Protein AF-A0A8B9PE58-F1 (afdb_monomer_lite)

InterPro domains:
  IPR000195 Rab-GAP-TBC domain [PF00566] (106-181)
  IPR000195 Rab-GAP-TBC domain [PS50086] (1-167)
  IPR000195 Rab-GAP-TBC domain [SM00164] (42-193)
  IPR035969 Rab-GAP-TBC domain superfamily [SSF47923] (19-105)
  IPR035969 Rab-GAP-TBC domain superfamily [SSF47923] (106-181)
  IPR050302 Rab GTPase-activating TBC domain-containing protein [PTHR47219] (106-201)

Secondary structure (DSSP, 8-state):
-----PPPHHHHHHHHHHHHHHHHTHHHHHHHHHHHHIIIIITT---GGGHHHHHHHHTTHHHHHHHSTTHHHHHHTSPPPHHHHHHHHHHTT---TT-HHHHHHHHHHHHHHHHHHHHH-HHHHHHHHHTT--HHHHHHHHHHTTTTTTS-HHHHHHHHHHHHHH-THHHHHHHHHHHHHHHSSHHHHHT--SHHHHHTT-

Sequence (202 aa):
MEAGSSVPVDVARQRELKWLEMFAHWDKWLSRRYQKVRGLRCRKGIPSSLRAKAWQLLSNSKELLERNPGRFEELERQPGDPKWLDVIEKDLHRQFPFHEMFAAPVQLDGEVFGALLRRAAPAAHRHLRRFRVDPVLYLTEWFMCIFARSLPWAAVLRVWDMFFCEGVKIMFRVGLVLLRRALGSPEKLRSCQGLYETLERL

pLDDT: mean 89.65, std 11.71, range [31.66, 98.06]

Radius of gyration: 20.37 Å; chains: 1; bounding box: 53×39×53 Å

Foldseek 3Di:
DDPDPPDPPVNLVVLVVVVVVCVVVVVCCVPPPLVCCQPVRLLVDDRPVCLVVLLCSLLVVVVVCVVQPCVVVVVVPDDDDPVVVVVVVVCVPDNDLPPPVQVPVQLVVQVVLLVVCCVLAVQLSVLCVVQVPGSSLQSSCCQVVVCCPVDDPVVSNSLSSNCSSPNPVSSSVVVSVQSCVQGVDPVNSVQQPHNVSSSVSD

Structure (mmCIF, N/CA/C/O backbone):
data_AF-A0A8B9PE58-F1
#
_entry.id   AF-A0A8B9PE58-F1
#
loop_
_atom_site.group_PDB
_atom_site.id
_atom_site.type_symbol
_atom_site.label_atom_id
_atom_site.label_alt_id
_atom_site.label_comp_id
_atom_site.label_asym_id
_atom_site.label_entity_id
_atom_site.label_seq_id
_atom_site.pdbx_PDB_ins_code
_atom_site.Cartn_x
_atom_site.Cartn_y
_atom_site.Cartn_z
_atom_site.occupancy
_atom_site.B_iso_or_equiv
_atom_site.auth_seq_id
_atom_site.auth_comp_id
_atom_site.auth_asym_id
_atom_site.auth_atom_id
_atom_site.pdbx_PDB_model_num
ATOM 1 N N . MET A 1 1 ? -11.007 -24.677 6.461 1.00 31.66 1 MET A N 1
ATOM 2 C CA . MET A 1 1 ? -10.877 -25.047 5.037 1.00 31.66 1 MET A CA 1
ATOM 3 C C . MET A 1 1 ? -11.877 -24.197 4.258 1.00 31.66 1 MET A C 1
ATOM 5 O O . MET A 1 1 ? -12.993 -24.631 4.024 1.00 31.66 1 MET A O 1
ATOM 9 N N . GLU A 1 2 ? -11.546 -22.930 3.986 1.00 34.59 2 GLU A N 1
ATOM 10 C CA . GLU A 1 2 ? -12.431 -22.034 3.226 1.00 34.59 2 GLU A CA 1
ATOM 11 C C . GLU A 1 2 ? -12.136 -22.200 1.736 1.00 34.59 2 GLU A C 1
ATOM 13 O O . GLU A 1 2 ? -11.042 -21.882 1.267 1.00 34.59 2 GLU A O 1
ATOM 18 N N . ALA A 1 3 ? -13.111 -22.723 0.995 1.00 38.28 3 ALA A N 1
ATOM 19 C CA . ALA A 1 3 ? -13.097 -22.754 -0.457 1.00 38.28 3 ALA A CA 1
ATOM 20 C C . ALA A 1 3 ? -13.220 -21.317 -0.992 1.00 38.28 3 ALA A C 1
ATOM 22 O O . ALA A 1 3 ? -14.307 -20.832 -1.299 1.00 38.28 3 ALA A O 1
ATOM 23 N N . GLY A 1 4 ? -12.096 -20.604 -1.070 1.00 45.06 4 GLY A N 1
ATOM 24 C CA . GLY A 1 4 ? -12.016 -19.372 -1.841 1.00 45.06 4 GLY A CA 1
ATOM 25 C C . GLY A 1 4 ? -12.312 -19.708 -3.297 1.00 45.06 4 GLY A C 1
ATOM 26 O O . GLY A 1 4 ? -11.600 -20.520 -3.883 1.00 45.06 4 GLY A O 1
ATOM 27 N N . SER A 1 5 ? -13.367 -19.123 -3.870 1.00 51.22 5 SER A N 1
ATOM 28 C CA . SER A 1 5 ? -13.727 -19.318 -5.276 1.00 51.22 5 SER A CA 1
ATOM 29 C C . SER A 1 5 ? -12.510 -19.008 -6.153 1.00 51.22 5 SER A C 1
ATOM 31 O O . SER A 1 5 ? -12.140 -17.839 -6.328 1.00 51.22 5 SER A O 1
ATOM 33 N N . SER A 1 6 ? -11.842 -20.045 -6.654 1.00 72.38 6 SER A N 1
ATOM 34 C CA . SER A 1 6 ? -10.693 -19.880 -7.529 1.00 72.38 6 SER A CA 1
ATOM 35 C C . SER A 1 6 ? -11.181 -19.242 -8.826 1.00 72.38 6 SER A C 1
ATOM 37 O O . SER A 1 6 ? -12.223 -19.601 -9.376 1.00 72.38 6 SER A O 1
ATOM 39 N N . VAL A 1 7 ? -10.474 -18.207 -9.286 1.00 80.62 7 VAL A N 1
ATOM 40 C CA . VAL A 1 7 ? -10.793 -17.570 -10.568 1.00 80.62 7 VAL A CA 1
ATOM 41 C C . VAL A 1 7 ? -10.705 -18.653 -11.649 1.00 80.62 7 VAL A C 1
ATOM 43 O O . VAL A 1 7 ? -9.676 -19.331 -11.693 1.00 80.62 7 VAL A O 1
ATOM 46 N N . PRO A 1 8 ? -11.722 -18.816 -12.520 1.00 92.62 8 PRO A N 1
ATOM 47 C CA . PRO A 1 8 ? -11.665 -19.807 -13.586 1.00 92.62 8 PRO A CA 1
ATOM 48 C C . PRO A 1 8 ? -10.385 -19.655 -14.407 1.00 92.62 8 PRO A C 1
ATOM 50 O O . PRO A 1 8 ? -9.980 -18.530 -14.719 1.00 92.62 8 PRO A O 1
ATOM 53 N N . VAL A 1 9 ? -9.756 -20.777 -14.756 1.00 90.88 9 VAL A N 1
ATOM 54 C CA . VAL A 1 9 ? -8.440 -20.802 -15.415 1.00 90.88 9 VAL A CA 1
ATOM 55 C C . VAL A 1 9 ? -8.437 -19.956 -16.690 1.00 90.88 9 VAL A C 1
ATOM 57 O O . VAL A 1 9 ? -7.524 -19.157 -16.890 1.00 90.88 9 VAL A O 1
ATOM 60 N N . ASP A 1 10 ? -9.499 -20.026 -17.494 1.00 92.81 10 ASP A N 1
ATOM 61 C CA . ASP A 1 10 ? -9.624 -19.227 -18.718 1.00 92.81 10 ASP A CA 1
ATOM 62 C C . ASP A 1 10 ? -9.655 -17.724 -18.438 1.00 92.81 10 ASP A C 1
ATOM 64 O O . ASP A 1 10 ? -9.012 -16.935 -19.131 1.00 92.81 10 ASP A O 1
ATOM 68 N N . VAL A 1 11 ? -10.342 -17.309 -17.371 1.00 91.50 11 VAL A N 1
ATOM 69 C CA . VAL A 1 11 ? -10.394 -15.904 -16.949 1.00 91.50 11 VAL A CA 1
ATOM 70 C C . VAL A 1 11 ? -9.024 -15.449 -16.448 1.00 91.50 11 VAL A C 1
ATOM 72 O O . VAL A 1 11 ? -8.605 -14.326 -16.742 1.00 91.50 11 VAL A O 1
ATOM 75 N N . ALA A 1 12 ? -8.309 -16.295 -15.703 1.00 90.19 12 ALA A N 1
ATOM 76 C CA . ALA A 1 12 ? -6.949 -16.002 -15.258 1.00 90.19 12 ALA A CA 1
ATOM 77 C C . ALA A 1 12 ? -6.002 -15.834 -16.459 1.00 90.19 12 ALA A C 1
ATOM 79 O O . ALA A 1 12 ? -5.324 -14.809 -16.564 1.00 90.19 12 ALA A O 1
ATOM 80 N N . ARG A 1 13 ? -6.057 -16.759 -17.423 1.00 94.25 13 ARG A N 1
ATOM 81 C CA . ARG A 1 13 ? -5.272 -16.712 -18.663 1.00 94.25 13 ARG A CA 1
ATOM 82 C C . ARG A 1 13 ? -5.579 -15.471 -19.499 1.00 94.25 13 ARG A C 1
ATOM 84 O O . ARG A 1 13 ? -4.666 -14.790 -19.957 1.00 94.25 13 ARG A O 1
ATOM 91 N N . GLN A 1 14 ? -6.852 -15.116 -19.666 1.00 95.25 14 GLN A N 1
ATOM 92 C CA . GLN A 1 14 ? -7.247 -13.896 -20.380 1.00 95.25 14 GLN A CA 1
ATOM 93 C C . GLN A 1 14 ? -6.704 -12.630 -19.706 1.00 95.25 14 GLN A C 1
ATOM 95 O O . GLN A 1 14 ? -6.283 -11.692 -20.388 1.00 95.25 14 GLN A O 1
ATOM 100 N N . ARG A 1 15 ? -6.688 -12.585 -18.366 1.00 94.69 15 ARG A N 1
ATOM 101 C CA . ARG A 1 15 ? -6.088 -11.467 -17.620 1.00 94.69 15 ARG A CA 1
ATOM 102 C C . ARG A 1 15 ? -4.587 -11.380 -17.869 1.00 94.69 15 ARG A C 1
ATOM 104 O O . ARG A 1 15 ? -4.100 -10.276 -18.097 1.00 94.69 15 ARG A O 1
ATOM 111 N N . GLU A 1 16 ? -3.877 -12.504 -17.851 1.00 96.50 16 GLU A N 1
ATOM 112 C CA . GLU A 1 16 ? -2.441 -12.552 -18.148 1.00 96.50 16 GLU A CA 1
ATOM 113 C C . GLU A 1 16 ? -2.132 -12.084 -19.570 1.00 96.50 16 GLU A C 1
ATOM 115 O O . GLU A 1 16 ? -1.339 -11.161 -19.748 1.00 96.50 16 GLU A O 1
ATOM 120 N N . LEU A 1 17 ? -2.825 -12.627 -20.575 1.00 97.12 17 LEU A N 1
ATOM 121 C CA . LEU A 1 17 ? -2.673 -12.212 -21.974 1.00 97.12 17 LEU A CA 1
ATOM 122 C C . LEU A 1 17 ? -2.926 -10.713 -22.150 1.00 97.12 17 LEU A C 1
ATOM 124 O O . LEU A 1 17 ? -2.201 -10.034 -22.879 1.00 97.12 17 LEU A O 1
ATOM 128 N N . LYS A 1 18 ? -3.918 -10.164 -21.438 1.00 96.88 18 LYS A N 1
ATOM 129 C CA . LYS A 1 18 ? -4.183 -8.727 -21.482 1.00 96.88 18 LYS A CA 1
ATOM 130 C C . LYS A 1 18 ? -3.038 -7.903 -20.893 1.00 96.88 18 LYS A C 1
ATOM 132 O O . LYS A 1 18 ? -2.731 -6.843 -21.427 1.00 96.88 18 LYS A O 1
ATOM 137 N N . TRP A 1 19 ? -2.419 -8.359 -19.810 1.00 97.19 19 TRP A N 1
ATOM 138 C CA . TRP A 1 19 ? -1.245 -7.697 -19.239 1.00 97.19 19 TRP A CA 1
ATOM 139 C C . TRP A 1 19 ? -0.031 -7.773 -20.167 1.00 97.19 19 TRP A C 1
ATOM 141 O O . TRP A 1 19 ? 0.656 -6.769 -20.334 1.00 97.19 19 TRP A O 1
ATOM 151 N N . LEU A 1 20 ? 0.194 -8.913 -20.822 1.00 97.44 20 LEU A N 1
ATOM 152 C CA . LEU A 1 20 ? 1.266 -9.062 -21.809 1.00 97.44 20 LEU A CA 1
ATOM 153 C C . LEU A 1 20 ? 1.090 -8.097 -22.993 1.00 97.44 20 LEU A C 1
ATOM 155 O O . LEU A 1 20 ? 2.042 -7.411 -23.360 1.00 97.44 20 LEU A O 1
ATOM 159 N N . GLU A 1 21 ? -0.130 -7.959 -23.526 1.00 97.00 21 GLU A N 1
ATOM 160 C CA . GLU A 1 21 ? -0.432 -6.954 -24.561 1.00 97.00 21 GLU A CA 1
ATOM 161 C C . GLU A 1 21 ? -0.174 -5.528 -24.068 1.00 97.00 21 GLU A C 1
ATOM 163 O O . GLU A 1 21 ? 0.389 -4.708 -24.796 1.00 97.00 21 GLU A O 1
ATOM 168 N N . MET A 1 22 ? -0.561 -5.229 -22.825 1.00 97.00 22 MET A N 1
ATOM 169 C CA . MET A 1 22 ? -0.315 -3.920 -22.227 1.00 97.00 22 MET A CA 1
ATOM 170 C C . MET A 1 22 ? 1.178 -3.616 -22.103 1.00 97.00 22 MET A C 1
ATOM 172 O O . MET A 1 22 ? 1.580 -2.490 -22.389 1.00 97.00 22 MET A O 1
ATOM 176 N N . PHE A 1 23 ? 1.997 -4.594 -21.709 1.00 96.38 23 PHE A N 1
ATOM 177 C CA . PHE A 1 23 ? 3.446 -4.419 -21.595 1.00 96.38 23 PHE A CA 1
ATOM 178 C C . PHE A 1 23 ? 4.110 -4.096 -22.931 1.00 96.38 23 PHE A C 1
ATOM 180 O O . PHE A 1 23 ? 5.049 -3.308 -22.945 1.00 96.38 23 PHE A O 1
ATOM 187 N N . ALA A 1 24 ? 3.618 -4.651 -24.042 1.00 96.19 24 ALA A N 1
ATOM 188 C CA . ALA A 1 24 ? 4.140 -4.344 -25.375 1.00 96.19 24 ALA A CA 1
ATOM 189 C C . ALA A 1 24 ? 3.918 -2.875 -25.789 1.00 96.19 24 ALA A C 1
ATOM 191 O O . ALA A 1 24 ? 4.609 -2.373 -26.667 1.00 96.19 24 ALA A O 1
ATOM 192 N N . HIS A 1 25 ? 2.977 -2.172 -25.150 1.00 95.50 25 HIS A N 1
ATOM 193 C CA . HIS A 1 25 ? 2.622 -0.785 -25.467 1.00 95.50 25 HIS A CA 1
ATOM 194 C C . HIS A 1 25 ? 2.520 0.079 -24.202 1.00 95.50 25 HIS A C 1
ATOM 196 O O . HIS A 1 25 ? 1.599 0.899 -24.073 1.00 95.50 25 HIS A O 1
ATOM 202 N N . TRP A 1 26 ? 3.423 -0.142 -23.242 1.00 94.75 26 TRP A N 1
ATOM 203 C CA . TRP A 1 26 ? 3.288 0.378 -21.881 1.00 94.75 26 TRP A CA 1
ATOM 204 C C . TRP A 1 26 ? 3.141 1.903 -21.824 1.00 94.75 26 TRP A C 1
ATOM 206 O O . TRP A 1 26 ? 2.191 2.396 -21.211 1.00 94.75 26 TRP A O 1
ATOM 216 N N . ASP A 1 27 ? 3.974 2.649 -22.550 1.00 93.12 27 ASP A N 1
ATOM 217 C CA . ASP A 1 27 ? 3.968 4.120 -22.526 1.00 93.12 27 ASP A CA 1
ATOM 218 C C . ASP A 1 27 ? 2.630 4.705 -22.986 1.00 93.12 27 ASP A C 1
ATOM 220 O O . ASP A 1 27 ? 2.092 5.650 -22.400 1.00 93.12 27 ASP A O 1
ATOM 224 N N . LYS A 1 28 ? 2.014 4.093 -24.005 1.00 94.75 28 LYS A N 1
ATOM 225 C CA . LYS A 1 28 ? 0.679 4.469 -24.494 1.00 94.75 28 LYS A CA 1
ATOM 226 C C . LYS A 1 28 ? -0.399 4.171 -23.454 1.00 94.75 28 LYS A C 1
ATOM 228 O O . LYS A 1 28 ? -1.354 4.942 -23.314 1.00 94.75 28 LYS A O 1
ATOM 233 N N . TRP A 1 29 ? -0.282 3.051 -22.742 1.00 94.69 29 TRP A N 1
ATOM 234 C CA . TRP A 1 29 ? -1.222 2.683 -21.685 1.00 94.69 29 TRP A CA 1
ATOM 235 C C . TRP A 1 29 ? -1.122 3.617 -20.482 1.00 94.69 29 TRP A C 1
ATOM 237 O O . TRP A 1 29 ? -2.163 4.034 -19.968 1.00 94.69 29 TRP A O 1
ATOM 247 N N . LEU A 1 30 ? 0.089 3.990 -20.074 1.00 91.50 30 LEU A N 1
ATOM 248 C CA . LEU A 1 30 ? 0.301 4.875 -18.936 1.00 91.50 30 LEU A CA 1
ATOM 249 C C . LEU A 1 30 ? -0.099 6.321 -19.258 1.00 91.50 30 LEU A C 1
ATOM 251 O O . LEU A 1 30 ? -0.824 6.930 -18.481 1.00 91.50 30 LEU A O 1
ATOM 255 N N . SER A 1 31 ? 0.251 6.840 -20.437 1.00 92.69 31 SER A N 1
ATOM 256 C CA . SER A 1 31 ? -0.087 8.219 -20.829 1.00 92.69 31 SER A CA 1
ATOM 257 C C . SER A 1 31 ? -1.571 8.418 -21.163 1.00 92.69 31 SER A C 1
ATOM 259 O O . SER A 1 31 ? -2.179 9.396 -20.736 1.00 92.69 31 SER A O 1
ATOM 261 N N . ARG A 1 32 ? -2.192 7.495 -21.914 1.00 94.50 32 ARG A N 1
ATOM 262 C CA . ARG A 1 32 ? -3.553 7.694 -22.464 1.00 94.50 32 ARG A CA 1
ATOM 263 C C . ARG A 1 32 ? -4.636 6.865 -21.785 1.00 94.50 32 ARG A C 1
ATOM 265 O O . ARG A 1 32 ? -5.823 7.099 -22.005 1.00 94.50 32 ARG A O 1
ATOM 272 N N . ARG A 1 33 ? -4.268 5.835 -21.020 1.00 94.25 33 ARG A N 1
ATOM 273 C CA . ARG A 1 33 ? -5.215 4.861 -20.445 1.00 94.25 33 ARG A CA 1
ATOM 274 C C . ARG A 1 33 ? -4.963 4.589 -18.961 1.00 94.25 33 ARG A C 1
ATOM 276 O O . ARG A 1 33 ? -5.459 3.581 -18.452 1.00 94.25 33 ARG A O 1
ATOM 283 N N . TYR A 1 34 ? -4.295 5.503 -18.250 1.00 93.56 34 TYR A N 1
ATOM 284 C CA . TYR A 1 34 ? -3.976 5.360 -16.825 1.00 93.56 34 TYR A CA 1
ATOM 285 C C . TYR A 1 34 ? -5.187 4.961 -15.973 1.00 93.56 34 TYR A C 1
ATOM 287 O O . TYR A 1 34 ? -5.106 4.022 -15.188 1.00 93.56 34 TYR A O 1
ATOM 295 N N . GLN A 1 35 ? -6.354 5.587 -16.174 1.00 95.25 35 GLN A N 1
ATOM 296 C CA . GLN A 1 35 ? -7.557 5.243 -15.400 1.00 95.25 35 GLN A CA 1
ATOM 297 C C . GLN A 1 35 ? -8.000 3.783 -15.599 1.00 95.25 35 GLN A C 1
ATOM 299 O O . GLN A 1 35 ? -8.500 3.162 -14.661 1.00 95.25 35 GLN A O 1
ATOM 304 N N . LYS A 1 36 ? -7.770 3.198 -16.784 1.00 94.75 36 LYS A N 1
ATOM 305 C CA . LYS A 1 36 ? -8.031 1.773 -17.044 1.00 94.75 36 LYS A CA 1
ATOM 306 C C . LYS A 1 36 ? -6.976 0.887 -16.383 1.00 94.75 36 LYS A C 1
ATOM 308 O O . LYS A 1 36 ? -7.352 -0.115 -15.781 1.00 94.75 36 LYS A O 1
ATOM 313 N N . VAL A 1 37 ? -5.694 1.257 -16.444 1.00 95.25 37 VAL A N 1
ATOM 314 C CA . VAL A 1 37 ? -4.604 0.542 -15.745 1.00 95.25 37 VAL A CA 1
ATOM 315 C C . VAL A 1 37 ? -4.873 0.512 -14.238 1.00 95.25 37 VAL A C 1
ATOM 317 O O . VAL A 1 37 ? -4.899 -0.548 -13.615 1.00 95.25 37 VAL A O 1
ATOM 320 N N . ARG A 1 38 ? -5.192 1.668 -13.665 1.00 95.19 38 ARG A N 1
ATOM 321 C CA . ARG A 1 38 ? -5.545 1.834 -12.259 1.00 95.19 38 ARG A CA 1
ATOM 322 C C . ARG A 1 38 ? -6.802 1.051 -11.879 1.00 95.19 38 ARG A C 1
ATOM 324 O O . ARG A 1 38 ? -6.762 0.190 -11.002 1.00 95.19 38 ARG A O 1
ATOM 331 N N . GLY A 1 39 ? -7.929 1.343 -12.528 1.00 92.56 39 GLY A N 1
ATOM 332 C CA . GLY A 1 39 ? -9.249 0.855 -12.123 1.00 92.56 39 GLY A CA 1
ATOM 333 C C . GLY A 1 39 ? -9.549 -0.591 -12.517 1.00 92.56 39 GLY A C 1
ATOM 334 O O . GLY A 1 39 ? -10.121 -1.340 -11.728 1.00 92.56 39 GLY A O 1
ATOM 335 N N . LEU A 1 40 ? -9.165 -0.993 -13.730 1.00 93.00 40 LEU A N 1
ATOM 336 C CA . LEU A 1 40 ? -9.549 -2.284 -14.315 1.00 93.00 40 LEU A CA 1
ATOM 337 C C . LEU A 1 40 ? -8.445 -3.340 -14.240 1.00 93.00 40 LEU A C 1
ATOM 339 O O . LEU A 1 40 ? -8.693 -4.489 -14.618 1.00 93.00 40 LEU A O 1
ATOM 343 N N . ARG A 1 41 ? -7.236 -2.967 -13.802 1.00 94.62 41 ARG A N 1
ATOM 344 C CA . ARG A 1 41 ? -6.087 -3.878 -13.717 1.00 94.62 41 ARG A CA 1
ATOM 345 C C . ARG A 1 41 ? -5.535 -3.926 -12.297 1.00 94.62 41 ARG A C 1
ATOM 347 O O . ARG A 1 41 ? -5.815 -4.887 -11.588 1.00 94.62 41 ARG A O 1
ATOM 354 N N . CYS A 1 42 ? -4.881 -2.868 -11.827 1.00 96.31 42 CYS A N 1
ATOM 355 C CA . CYS A 1 42 ? -4.201 -2.868 -10.524 1.00 96.31 42 CYS A CA 1
ATOM 356 C C . CYS A 1 42 ? -5.179 -3.087 -9.355 1.00 96.31 42 CYS A C 1
ATOM 358 O O . CYS A 1 42 ? -5.006 -3.996 -8.538 1.00 96.31 42 CYS A O 1
ATOM 360 N N . ARG A 1 43 ? -6.306 -2.359 -9.336 1.00 95.25 43 ARG A N 1
ATOM 361 C CA . ARG A 1 43 ? -7.367 -2.572 -8.332 1.00 95.25 43 ARG A CA 1
ATOM 362 C C . ARG A 1 43 ? -8.060 -3.926 -8.423 1.00 95.25 43 ARG A C 1
ATOM 364 O O . ARG A 1 43 ? -8.630 -4.357 -7.427 1.00 95.25 43 ARG A O 1
ATOM 371 N N . LYS A 1 44 ? -8.015 -4.617 -9.567 1.00 93.19 44 LYS A N 1
ATOM 372 C CA . LYS A 1 44 ? -8.625 -5.948 -9.745 1.00 93.19 44 LYS A CA 1
ATOM 373 C C . LYS A 1 44 ? -7.678 -7.108 -9.432 1.00 93.19 44 LYS A C 1
ATOM 375 O O . LYS A 1 44 ? -8.172 -8.182 -9.106 1.00 93.19 44 LYS A O 1
ATOM 380 N N . GLY A 1 45 ? -6.365 -6.901 -9.491 1.00 94.50 45 GLY A N 1
ATOM 381 C CA . GLY A 1 45 ? -5.383 -7.976 -9.337 1.00 94.50 45 GLY A CA 1
ATOM 382 C C . GLY A 1 45 ? -4.387 -7.969 -10.468 1.00 94.50 45 GLY A C 1
ATOM 383 O O . GLY A 1 45 ? -4.785 -8.124 -11.624 1.00 94.50 45 GLY A O 1
ATOM 384 N N . ILE A 1 46 ? -3.105 -7.848 -10.134 1.00 96.81 46 ILE A N 1
ATOM 385 C CA . ILE A 1 46 ? -2.043 -8.236 -11.059 1.00 96.81 46 ILE A CA 1
ATOM 386 C C . ILE A 1 46 ? -1.845 -9.753 -10.911 1.00 96.81 46 ILE A C 1
ATOM 388 O O . ILE A 1 46 ? -1.730 -10.231 -9.777 1.00 96.81 46 ILE A O 1
ATOM 392 N N . PRO A 1 47 ? -1.849 -10.534 -12.008 1.00 96.31 47 PRO A N 1
ATOM 393 C CA . PRO A 1 47 ? -1.501 -11.951 -11.957 1.00 96.31 47 PRO A CA 1
ATOM 394 C C . PRO A 1 47 ? -0.132 -12.168 -11.310 1.00 96.31 47 PRO A C 1
ATOM 396 O O . PRO A 1 47 ? 0.804 -11.413 -11.577 1.00 96.31 47 PRO A O 1
ATOM 399 N N . SER A 1 48 ? -0.006 -13.198 -10.469 1.00 94.19 48 SER A N 1
ATOM 400 C CA . SER A 1 48 ? 1.225 -13.460 -9.709 1.00 94.19 48 SER A CA 1
ATOM 401 C C . SER A 1 48 ? 2.453 -13.612 -10.608 1.00 94.19 48 SER A C 1
ATOM 403 O O . SER A 1 48 ? 3.490 -13.029 -10.312 1.00 94.19 48 SER A O 1
ATOM 405 N N . SER A 1 49 ? 2.293 -14.305 -11.737 1.00 94.94 49 SER A N 1
ATOM 406 C CA . SER A 1 49 ? 3.299 -14.514 -12.787 1.00 94.94 49 SER A CA 1
ATOM 407 C C . SER A 1 49 ? 3.841 -13.216 -13.400 1.00 94.94 49 SER A C 1
ATOM 409 O O . SER A 1 49 ? 4.940 -13.200 -13.945 1.00 94.94 49 SER A O 1
ATOM 411 N N . LEU A 1 50 ? 3.092 -12.112 -13.308 1.00 97.56 50 LEU A N 1
ATOM 412 C CA . LEU A 1 50 ? 3.399 -10.853 -13.990 1.00 97.56 50 LEU A CA 1
ATOM 413 C C . LEU A 1 50 ? 3.774 -9.717 -13.034 1.00 97.56 50 LEU A C 1
ATOM 415 O O . LEU A 1 50 ? 4.150 -8.642 -13.503 1.00 97.56 50 LEU A O 1
ATOM 419 N N . ARG A 1 51 ? 3.695 -9.928 -11.713 1.00 97.56 51 ARG A N 1
ATOM 420 C CA . ARG A 1 51 ? 3.976 -8.885 -10.711 1.00 97.56 51 ARG A CA 1
ATOM 421 C C . ARG A 1 51 ? 5.381 -8.321 -10.814 1.00 97.56 51 ARG A C 1
ATOM 423 O O . ARG A 1 51 ? 5.509 -7.105 -10.806 1.00 97.56 51 ARG A O 1
ATOM 430 N N . ALA A 1 52 ? 6.395 -9.171 -10.977 1.00 96.00 52 ALA A N 1
ATOM 431 C CA . ALA A 1 52 ? 7.786 -8.728 -11.075 1.00 96.00 52 ALA A CA 1
ATOM 432 C C . ALA A 1 52 ? 7.953 -7.642 -12.153 1.00 96.00 52 ALA A C 1
ATOM 434 O O . ALA A 1 52 ? 8.406 -6.537 -11.868 1.00 96.00 52 ALA A O 1
ATOM 435 N N . LYS A 1 53 ? 7.465 -7.914 -13.370 1.00 96.44 53 LYS A N 1
ATOM 436 C CA . LYS A 1 53 ? 7.508 -6.959 -14.483 1.00 96.44 53 LYS A CA 1
ATOM 437 C C . LYS A 1 53 ? 6.548 -5.783 -14.293 1.00 96.44 53 LYS A C 1
ATOM 439 O O . LYS A 1 53 ? 6.910 -4.645 -14.576 1.00 96.44 53 LYS A O 1
ATOM 444 N N . ALA A 1 54 ? 5.326 -6.031 -13.820 1.00 97.44 54 ALA A N 1
ATOM 445 C CA . ALA A 1 54 ? 4.329 -4.978 -13.642 1.00 97.44 54 ALA A CA 1
ATOM 446 C C . ALA A 1 54 ? 4.768 -3.938 -12.607 1.00 97.44 54 ALA A C 1
ATOM 448 O O . ALA A 1 54 ? 4.658 -2.744 -12.865 1.00 97.44 54 ALA A O 1
ATOM 449 N N . TRP A 1 55 ? 5.268 -4.375 -11.451 1.00 97.44 55 TRP A N 1
ATOM 450 C CA . TRP A 1 55 ? 5.736 -3.479 -10.399 1.00 97.44 55 TRP A CA 1
ATOM 451 C C . TRP A 1 55 ? 6.946 -2.674 -10.856 1.00 97.44 55 TRP A C 1
ATOM 453 O O . TRP A 1 55 ? 6.959 -1.471 -10.630 1.00 97.44 55 TRP A O 1
ATOM 463 N N . GLN A 1 56 ? 7.887 -3.292 -11.579 1.00 96.06 56 GLN A N 1
ATOM 464 C CA . GLN A 1 56 ? 9.045 -2.598 -12.149 1.00 96.06 56 GLN A CA 1
ATOM 465 C C . GLN A 1 56 ? 8.641 -1.459 -13.105 1.00 96.06 56 GLN A C 1
ATOM 467 O O . GLN A 1 56 ? 9.238 -0.385 -13.112 1.00 96.06 56 GLN A O 1
ATOM 472 N N . LEU A 1 57 ? 7.601 -1.688 -13.912 1.00 95.31 57 LEU A N 1
ATOM 473 C CA . LEU A 1 57 ? 7.065 -0.696 -14.847 1.00 95.31 57 LEU A CA 1
ATOM 474 C C . LEU A 1 57 ? 6.214 0.381 -14.160 1.00 95.31 57 LEU A C 1
ATOM 476 O O . LEU A 1 57 ? 6.220 1.531 -14.587 1.00 95.31 57 LEU A O 1
ATOM 480 N N . LEU A 1 58 ? 5.465 0.021 -13.115 1.00 96.12 58 LEU A N 1
ATOM 481 C CA . LEU A 1 58 ? 4.628 0.952 -12.352 1.00 96.12 58 LEU A CA 1
ATOM 482 C C . LEU A 1 58 ? 5.459 1.890 -11.466 1.00 96.12 58 LEU A C 1
ATOM 484 O O . LEU A 1 58 ? 5.104 3.056 -11.326 1.00 96.12 58 LEU A O 1
ATOM 488 N N . SER A 1 59 ? 6.562 1.398 -10.896 1.00 95.19 59 SER A N 1
ATOM 489 C CA . SER A 1 59 ? 7.492 2.184 -10.072 1.00 95.19 59 SER A CA 1
ATOM 490 C C . SER A 1 59 ? 8.529 2.959 -10.884 1.00 95.19 59 SER A C 1
ATOM 492 O O . SER A 1 59 ? 9.349 3.668 -10.307 1.00 95.19 59 SER A O 1
ATOM 494 N N . ASN A 1 60 ? 8.512 2.802 -12.210 1.00 92.69 60 ASN A N 1
ATOM 495 C CA . ASN A 1 60 ? 9.513 3.337 -13.125 1.00 92.69 60 ASN A CA 1
ATOM 496 C C . ASN A 1 60 ? 10.946 2.819 -12.892 1.00 92.69 60 ASN A C 1
ATOM 498 O O . ASN A 1 60 ? 11.914 3.378 -13.412 1.00 92.69 60 ASN A O 1
ATOM 502 N N . SER A 1 61 ? 11.117 1.735 -12.129 1.00 93.69 61 SER A N 1
ATOM 503 C CA . SER A 1 61 ? 12.452 1.219 -11.824 1.00 93.69 61 SER A CA 1
ATOM 504 C C . SER A 1 61 ? 13.146 0.606 -13.040 1.00 93.69 61 SER A C 1
ATOM 506 O O . SER A 1 61 ? 14.372 0.587 -13.078 1.00 93.69 61 SER A O 1
ATOM 508 N N . LYS A 1 62 ? 12.399 0.170 -14.065 1.00 92.56 62 LYS A N 1
ATOM 509 C CA . LYS A 1 62 ? 12.986 -0.296 -15.335 1.00 92.56 62 LYS A CA 1
ATOM 510 C C . LYS A 1 62 ? 13.753 0.824 -16.039 1.00 92.56 62 LYS A C 1
ATOM 512 O O . LYS A 1 62 ? 14.885 0.612 -16.451 1.00 92.56 62 LYS A O 1
ATOM 517 N N . GLU A 1 63 ? 13.153 2.009 -16.128 1.00 91.88 63 GLU A N 1
ATOM 518 C CA . GLU A 1 63 ? 13.788 3.173 -16.751 1.00 91.88 63 GLU A CA 1
ATOM 519 C C . GLU A 1 63 ? 15.013 3.626 -15.944 1.00 91.88 63 GLU A C 1
ATOM 521 O O . GLU A 1 63 ? 16.052 3.941 -16.517 1.00 91.88 63 GLU A O 1
ATOM 526 N N . LEU A 1 64 ? 14.928 3.610 -14.608 1.00 94.38 64 LEU A N 1
ATOM 527 C CA . LEU A 1 64 ? 16.073 3.918 -13.745 1.00 94.38 64 LEU A CA 1
ATOM 528 C C . LEU A 1 64 ? 17.221 2.920 -13.923 1.00 94.38 64 LEU A C 1
ATOM 530 O O . LEU A 1 64 ? 18.371 3.346 -13.989 1.00 94.38 64 LEU A O 1
ATOM 534 N N . LEU A 1 65 ? 16.923 1.623 -14.034 1.00 93.69 65 LEU A N 1
ATOM 535 C CA . LEU A 1 65 ? 17.925 0.590 -14.292 1.00 93.69 65 LEU A CA 1
ATOM 536 C C . LEU A 1 65 ? 18.610 0.807 -15.648 1.00 93.69 65 LEU A C 1
ATOM 538 O O . LEU A 1 65 ? 19.833 0.796 -15.728 1.00 93.69 65 LEU A O 1
ATOM 542 N N . GLU A 1 66 ? 17.832 1.061 -16.702 1.00 94.12 66 GLU A N 1
ATOM 543 C CA . GLU A 1 66 ? 18.354 1.299 -18.056 1.00 94.12 66 GLU A CA 1
ATOM 544 C C . GLU A 1 66 ? 19.201 2.576 -18.146 1.00 94.12 66 GLU A C 1
ATOM 546 O O . GLU A 1 66 ? 20.172 2.621 -18.897 1.00 94.12 66 GLU A O 1
ATOM 551 N N . ARG A 1 67 ? 18.872 3.603 -17.355 1.00 96.50 67 ARG A N 1
ATOM 552 C CA . ARG A 1 67 ? 19.645 4.852 -17.271 1.00 96.50 67 ARG A CA 1
ATOM 553 C C . ARG A 1 67 ? 20.934 4.738 -16.459 1.00 96.50 67 ARG A C 1
ATOM 555 O O . ARG A 1 67 ? 21.783 5.613 -16.585 1.00 96.50 67 ARG A O 1
ATOM 562 N N . ASN A 1 68 ? 21.074 3.713 -15.620 1.00 96.56 68 ASN A N 1
ATOM 563 C CA . ASN A 1 68 ? 22.202 3.559 -14.698 1.00 96.56 68 ASN A CA 1
ATOM 564 C C . ASN A 1 68 ? 22.823 2.150 -14.809 1.00 96.56 68 ASN A C 1
ATOM 566 O O . ASN A 1 68 ? 22.853 1.414 -13.817 1.00 96.56 68 ASN A O 1
ATOM 570 N N . PRO A 1 69 ? 23.297 1.737 -16.001 1.00 96.38 69 PRO A N 1
ATOM 571 C CA . PRO A 1 69 ? 23.872 0.409 -16.187 1.00 96.38 69 PRO A CA 1
ATOM 572 C C . PRO A 1 69 ? 25.125 0.234 -15.320 1.00 96.38 69 PRO A C 1
ATOM 574 O O . PRO A 1 69 ? 25.977 1.118 -15.269 1.00 96.38 69 PRO A O 1
ATOM 577 N N . GLY A 1 70 ? 25.244 -0.903 -14.630 1.00 96.00 70 GLY A N 1
ATOM 578 C CA . GLY A 1 70 ? 26.395 -1.203 -13.771 1.00 96.00 70 GLY A CA 1
ATOM 579 C C . GLY A 1 70 ? 26.378 -0.514 -12.400 1.00 96.00 70 GLY A C 1
ATOM 580 O O . GLY A 1 70 ? 27.264 -0.766 -11.585 1.00 96.00 70 GLY A O 1
ATOM 581 N N . ARG A 1 71 ? 25.400 0.365 -12.126 1.00 96.25 71 ARG A N 1
ATOM 582 C CA . ARG A 1 71 ? 25.358 1.162 -10.890 1.00 96.25 71 ARG A CA 1
ATOM 583 C C . ARG A 1 71 ? 25.119 0.311 -9.649 1.00 96.25 71 ARG A C 1
ATOM 585 O O . ARG A 1 71 ? 25.669 0.614 -8.596 1.00 96.25 71 ARG A O 1
ATOM 592 N N . PHE A 1 72 ? 24.293 -0.728 -9.761 1.00 94.81 72 PHE A N 1
ATOM 593 C CA . PHE A 1 72 ? 24.061 -1.654 -8.655 1.00 94.81 72 PHE A CA 1
ATOM 594 C C . PHE A 1 72 ? 25.359 -2.386 -8.298 1.00 94.81 72 PHE A C 1
ATOM 596 O O . PHE A 1 72 ? 25.775 -2.363 -7.147 1.00 94.81 72 PHE A O 1
ATOM 603 N N . GLU A 1 73 ? 26.042 -2.936 -9.299 1.00 96.50 73 GLU A N 1
ATOM 604 C CA . GLU A 1 73 ? 27.294 -3.677 -9.149 1.00 96.50 73 GLU A CA 1
ATOM 605 C C . GLU A 1 73 ? 28.451 -2.775 -8.692 1.00 96.50 73 GLU A C 1
ATOM 607 O O . GLU A 1 73 ? 29.391 -3.231 -8.047 1.00 96.50 73 GLU A O 1
ATOM 612 N N . GLU A 1 74 ? 28.441 -1.493 -9.059 1.00 96.50 74 GLU A N 1
ATOM 613 C CA . GLU A 1 74 ? 29.382 -0.497 -8.540 1.00 96.50 74 GLU A CA 1
ATOM 614 C C . GLU A 1 74 ? 29.170 -0.273 -7.038 1.00 96.50 74 GLU A C 1
ATOM 616 O O . GLU A 1 74 ? 30.133 -0.325 -6.277 1.00 96.50 74 GLU A O 1
ATOM 621 N N . LEU A 1 75 ? 27.923 -0.046 -6.612 1.00 94.62 75 LEU A N 1
ATOM 622 C CA . LEU A 1 75 ? 27.574 0.192 -5.209 1.00 94.62 75 LEU A CA 1
ATOM 623 C C . LEU A 1 75 ? 27.795 -1.054 -4.345 1.00 94.62 75 LEU A C 1
ATOM 625 O O . LEU A 1 75 ? 28.287 -0.937 -3.230 1.00 94.62 75 LEU A O 1
ATOM 629 N N . GLU A 1 76 ? 27.483 -2.239 -4.867 1.00 93.81 76 GLU A N 1
ATOM 630 C CA . GLU A 1 76 ? 27.689 -3.522 -4.186 1.00 93.81 76 GLU A CA 1
ATOM 631 C C . GLU A 1 76 ? 29.171 -3.793 -3.879 1.00 93.81 76 GLU A C 1
ATOM 633 O O . GLU A 1 76 ? 29.493 -4.393 -2.857 1.00 93.81 76 GLU A O 1
ATOM 638 N N . ARG A 1 77 ? 30.091 -3.325 -4.734 1.00 96.12 77 ARG A N 1
ATOM 639 C CA . ARG A 1 77 ? 31.541 -3.472 -4.516 1.00 96.12 77 ARG A CA 1
ATOM 640 C C . ARG A 1 77 ? 32.109 -2.504 -3.480 1.00 96.12 77 ARG A C 1
ATOM 642 O O . ARG A 1 77 ? 33.248 -2.692 -3.052 1.00 96.12 77 ARG A O 1
ATOM 649 N N . GLN A 1 78 ? 31.381 -1.450 -3.119 1.00 95.00 78 GLN A N 1
ATOM 650 C CA . GLN A 1 78 ? 31.851 -0.482 -2.132 1.00 95.00 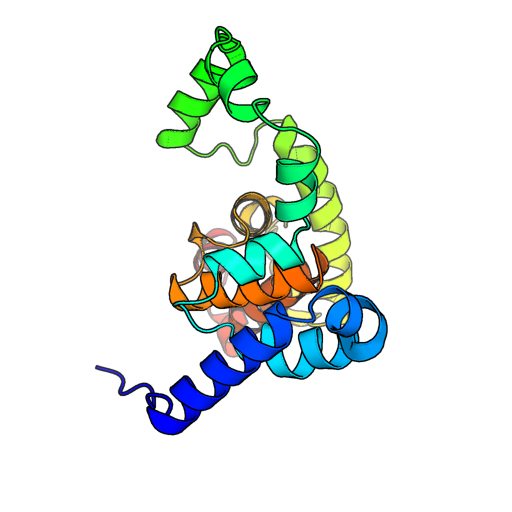78 GLN A CA 1
ATOM 651 C C . GLN A 1 78 ? 31.731 -1.067 -0.719 1.00 95.00 78 GLN A C 1
ATOM 653 O O . GLN A 1 78 ? 30.782 -1.799 -0.433 1.00 95.00 78 GLN A O 1
ATOM 658 N N . PRO A 1 79 ? 32.663 -0.746 0.194 1.00 92.50 79 PRO A N 1
ATOM 659 C CA . PRO A 1 79 ? 32.486 -1.103 1.593 1.00 92.50 79 PRO A CA 1
ATOM 660 C C . PRO A 1 79 ? 31.240 -0.391 2.138 1.00 92.50 79 PRO A C 1
ATOM 662 O O . PRO A 1 79 ? 31.102 0.825 2.001 1.00 92.50 79 PRO A O 1
ATOM 665 N N . GLY A 1 80 ? 30.328 -1.149 2.748 1.00 89.88 80 GLY A N 1
ATOM 666 C CA . GLY A 1 80 ? 29.165 -0.572 3.416 1.00 89.88 80 GLY A CA 1
ATOM 667 C C . GLY A 1 80 ? 29.586 0.280 4.615 1.00 89.88 80 GLY A C 1
ATOM 668 O O . GLY A 1 80 ? 30.545 -0.047 5.313 1.00 89.88 80 GLY A O 1
ATOM 669 N N . ASP A 1 81 ? 28.861 1.369 4.871 1.00 92.25 81 ASP A N 1
ATOM 670 C CA . ASP A 1 81 ? 29.054 2.171 6.081 1.00 92.25 81 ASP A CA 1
ATOM 671 C C . ASP A 1 81 ? 28.772 1.295 7.319 1.00 92.25 81 ASP A C 1
ATOM 673 O O . ASP A 1 81 ? 27.650 0.783 7.446 1.00 92.25 81 ASP A O 1
ATOM 677 N N . PRO A 1 82 ? 29.738 1.128 8.246 1.00 92.44 82 PRO A N 1
ATOM 678 C CA . PRO A 1 82 ? 29.566 0.297 9.435 1.00 92.44 82 PRO A CA 1
ATOM 679 C C . PRO A 1 82 ? 28.321 0.650 10.253 1.00 92.44 82 PRO A C 1
ATOM 681 O O . PRO A 1 82 ? 27.694 -0.240 10.825 1.00 92.44 82 PRO A O 1
ATOM 684 N N . LYS A 1 83 ? 27.921 1.929 10.271 1.00 89.12 83 LYS A N 1
ATOM 685 C CA . LYS A 1 83 ? 26.699 2.378 10.947 1.00 89.12 83 LYS A CA 1
ATOM 686 C C . LYS A 1 83 ? 25.456 1.728 10.344 1.00 89.12 83 LYS A C 1
ATOM 688 O O . LYS A 1 83 ? 24.588 1.276 11.082 1.00 89.12 83 LYS A O 1
ATOM 693 N N . TRP A 1 84 ? 25.343 1.709 9.017 1.00 88.25 84 TRP A N 1
ATOM 694 C CA . TRP A 1 84 ? 24.171 1.142 8.347 1.00 88.25 84 TRP A CA 1
ATOM 695 C C . TRP A 1 84 ? 24.203 -0.381 8.341 1.00 88.25 84 TRP A C 1
ATOM 697 O O . TRP A 1 84 ? 23.147 -0.987 8.478 1.00 88.25 84 TRP A O 1
ATOM 707 N N . LEU A 1 85 ? 25.384 -0.994 8.246 1.00 89.00 85 LEU A N 1
ATOM 708 C CA . LEU A 1 85 ? 25.531 -2.448 8.352 1.00 89.00 85 LEU A CA 1
ATOM 709 C C . LEU A 1 85 ? 25.045 -2.963 9.713 1.00 89.00 85 LEU A C 1
ATOM 711 O O . LEU A 1 85 ? 24.194 -3.846 9.753 1.00 89.00 85 LEU A O 1
ATOM 715 N N . ASP A 1 86 ? 25.486 -2.342 10.810 1.00 86.56 86 ASP A N 1
ATOM 716 C CA . ASP A 1 86 ? 25.033 -2.679 12.167 1.00 86.56 86 ASP A CA 1
ATOM 717 C C . ASP A 1 86 ? 23.514 -2.483 12.336 1.00 86.56 86 ASP A C 1
ATOM 719 O O . ASP A 1 86 ? 22.834 -3.325 12.924 1.00 86.56 86 ASP A O 1
ATOM 723 N N . VAL A 1 87 ? 22.948 -1.407 11.772 1.00 84.31 87 VAL A N 1
ATOM 724 C CA . VAL A 1 87 ? 21.491 -1.191 11.772 1.00 84.31 87 VAL A CA 1
ATOM 725 C C . VAL A 1 87 ? 20.763 -2.280 10.981 1.00 84.31 87 VAL A C 1
ATOM 727 O O . VAL A 1 87 ? 19.786 -2.815 11.492 1.00 84.31 87 VAL A O 1
ATOM 730 N N . ILE A 1 88 ? 21.224 -2.640 9.778 1.00 85.88 88 ILE A N 1
ATOM 731 C CA . ILE A 1 88 ? 20.610 -3.682 8.935 1.00 85.88 88 ILE A CA 1
ATOM 732 C C . ILE A 1 88 ? 20.644 -5.043 9.641 1.00 85.88 88 ILE A C 1
ATOM 734 O O . ILE A 1 88 ? 19.628 -5.738 9.677 1.00 85.88 88 ILE A O 1
ATOM 738 N N . GLU A 1 89 ? 21.781 -5.414 10.233 1.00 84.12 89 GLU A N 1
ATOM 739 C CA . GLU A 1 89 ? 21.927 -6.659 10.998 1.00 84.12 89 GLU A CA 1
ATOM 740 C C . GLU A 1 89 ? 20.971 -6.704 12.195 1.00 84.12 89 GLU A C 1
ATOM 742 O O . GLU A 1 89 ? 20.341 -7.730 12.464 1.00 84.12 89 GLU A O 1
ATOM 747 N N . LYS A 1 90 ? 20.800 -5.577 12.893 1.00 80.88 90 LYS A N 1
ATOM 748 C CA . LYS A 1 90 ? 19.851 -5.471 14.007 1.00 80.88 90 LYS A CA 1
ATOM 749 C C . LYS A 1 90 ? 18.396 -5.504 13.539 1.00 80.88 90 LYS A C 1
ATOM 751 O O . LYS A 1 90 ? 17.597 -6.207 14.161 1.00 80.88 90 LYS A O 1
ATOM 756 N N . ASP A 1 91 ? 18.051 -4.811 12.454 1.00 76.38 91 ASP A N 1
ATOM 757 C CA . ASP A 1 91 ? 16.695 -4.773 11.879 1.00 76.38 91 ASP A CA 1
ATOM 758 C C . ASP A 1 91 ? 16.253 -6.150 11.364 1.00 76.38 91 ASP A C 1
ATOM 760 O O . ASP A 1 91 ? 15.063 -6.473 11.425 1.00 76.38 91 ASP A O 1
ATOM 764 N N . LEU A 1 92 ? 17.204 -7.005 10.955 1.00 65.38 92 LEU A N 1
ATOM 765 C CA . LEU A 1 92 ? 16.956 -8.407 10.595 1.00 65.38 92 LEU A CA 1
ATOM 766 C C . LEU A 1 92 ? 16.294 -9.195 11.740 1.00 65.38 92 LEU A C 1
ATOM 768 O O . LEU A 1 92 ? 15.580 -10.171 11.503 1.00 65.38 92 LEU A O 1
ATOM 772 N N . HIS A 1 93 ? 16.522 -8.765 12.985 1.00 59.72 93 HIS A N 1
ATOM 773 C CA . HIS A 1 93 ? 16.053 -9.435 14.195 1.00 59.72 93 HIS A CA 1
ATOM 774 C C . HIS A 1 93 ? 15.082 -8.595 15.040 1.00 59.72 93 HIS A C 1
ATOM 776 O O . HIS A 1 93 ? 14.340 -9.167 15.842 1.00 59.72 93 HIS A O 1
ATOM 782 N N . ARG A 1 94 ? 15.082 -7.258 14.921 1.00 60.41 94 ARG A N 1
ATOM 783 C CA . ARG A 1 94 ? 14.298 -6.334 15.761 1.00 60.41 94 ARG A CA 1
ATOM 784 C C . ARG A 1 94 ? 14.000 -5.035 15.007 1.00 60.41 94 ARG A C 1
ATOM 786 O O . ARG A 1 94 ? 14.854 -4.170 14.926 1.00 60.41 94 ARG A O 1
ATOM 793 N N . GLN A 1 95 ? 12.776 -4.862 14.513 1.00 60.69 95 GLN A N 1
ATOM 794 C CA . GLN A 1 95 ? 12.355 -3.578 13.939 1.00 60.69 95 GLN A CA 1
ATOM 795 C C . GLN A 1 95 ? 12.175 -2.522 15.029 1.00 60.69 95 GLN A C 1
ATOM 797 O O . GLN A 1 95 ? 11.452 -2.769 15.996 1.00 60.69 95 GLN A O 1
ATOM 802 N N . PHE A 1 96 ? 12.781 -1.345 14.850 1.00 56.12 96 PHE A N 1
ATOM 803 C CA . PHE A 1 96 ? 12.726 -0.223 15.794 1.00 56.12 96 PHE A CA 1
ATOM 804 C C . PHE A 1 96 ? 11.686 0.836 15.392 1.00 56.12 96 PHE A C 1
ATOM 806 O O . PHE A 1 96 ? 12.039 1.843 14.773 1.00 56.12 96 PHE A O 1
ATOM 813 N N . PRO A 1 97 ? 10.409 0.691 15.789 1.00 58.78 97 PRO A N 1
ATOM 814 C CA . PRO A 1 97 ? 9.382 1.680 15.481 1.00 58.78 97 PRO A CA 1
ATOM 815 C C . PRO A 1 97 ? 9.644 3.067 16.100 1.00 58.78 97 PRO A C 1
ATOM 817 O O . PRO A 1 97 ? 9.091 4.063 15.650 1.00 58.78 97 PRO A O 1
ATOM 820 N N . PHE A 1 98 ? 10.507 3.147 17.116 1.00 60.22 98 PHE A N 1
ATOM 821 C CA . PHE A 1 98 ? 10.827 4.388 17.827 1.00 60.22 98 PHE A CA 1
ATOM 822 C C . PHE A 1 98 ? 12.162 5.018 17.410 1.00 60.22 98 PHE A C 1
ATOM 824 O O . PHE A 1 98 ? 12.588 5.993 18.026 1.00 60.22 98 PHE A O 1
ATOM 831 N N . HIS A 1 99 ? 12.846 4.478 16.394 1.00 66.31 99 HIS A N 1
ATOM 832 C CA . HIS A 1 99 ? 14.075 5.093 15.899 1.00 66.31 99 HIS A CA 1
ATOM 833 C C . HIS A 1 99 ? 13.756 6.443 15.236 1.00 66.31 99 HIS A C 1
ATOM 835 O O . HIS A 1 99 ? 12.843 6.540 14.417 1.00 66.31 99 HIS A O 1
ATOM 841 N N . GLU A 1 100 ? 14.523 7.481 15.570 1.00 61.50 100 GLU A N 1
ATOM 842 C CA . GLU A 1 100 ? 14.253 8.884 15.213 1.00 61.50 100 GLU A CA 1
ATOM 843 C C . GLU A 1 100 ? 14.038 9.103 13.706 1.00 61.50 100 GLU A C 1
ATOM 845 O O . GLU A 1 100 ? 13.123 9.819 13.300 1.00 61.50 100 GLU A O 1
ATOM 850 N N . MET A 1 101 ? 14.810 8.393 12.874 1.00 56.72 101 MET A N 1
ATOM 851 C CA . MET A 1 101 ? 14.690 8.421 11.409 1.00 56.72 101 MET A CA 1
ATOM 852 C C . MET A 1 101 ? 13.291 8.035 10.899 1.00 56.72 101 MET A C 1
ATOM 854 O O . MET A 1 101 ? 12.852 8.526 9.861 1.00 56.72 101 MET A O 1
ATOM 858 N N . PHE A 1 102 ? 12.600 7.151 11.616 1.00 64.12 102 PHE A N 1
ATOM 859 C CA . PHE A 1 102 ? 11.311 6.591 11.217 1.00 64.12 102 PHE A CA 1
ATOM 860 C C . PHE A 1 102 ? 10.151 7.193 12.010 1.00 64.12 102 PHE A C 1
ATOM 862 O O . PHE A 1 102 ? 9.040 7.293 11.496 1.00 64.12 102 PHE A O 1
ATOM 869 N N . ALA A 1 103 ? 10.416 7.664 13.230 1.00 66.50 103 ALA A N 1
ATOM 870 C CA . ALA A 1 103 ? 9.410 8.257 14.095 1.00 66.50 103 ALA A CA 1
ATOM 871 C C . ALA A 1 103 ? 8.842 9.567 13.522 1.00 66.50 103 ALA A C 1
ATOM 873 O O . ALA A 1 103 ? 7.624 9.732 13.492 1.00 66.50 103 ALA A O 1
ATOM 874 N N . ALA A 1 104 ? 9.685 10.481 13.027 1.00 74.25 104 ALA A N 1
ATOM 875 C CA . ALA A 1 104 ? 9.218 11.795 12.568 1.00 74.25 104 ALA A CA 1
ATOM 876 C C . ALA A 1 104 ? 8.300 11.734 11.321 1.00 74.25 104 ALA A C 1
ATOM 878 O O . ALA A 1 104 ? 7.225 12.339 11.354 1.00 74.25 104 ALA A O 1
ATOM 879 N N . PRO A 1 105 ? 8.624 10.978 10.247 1.00 78.69 105 PRO A N 1
ATOM 880 C CA . PRO A 1 105 ? 7.702 10.813 9.119 1.00 78.69 105 PRO A CA 1
ATOM 881 C C . PRO A 1 105 ? 6.380 10.145 9.521 1.00 78.69 105 PRO A C 1
ATOM 883 O O . PRO A 1 105 ? 5.308 10.583 9.103 1.00 78.69 105 PRO A O 1
ATOM 886 N N . VAL A 1 106 ? 6.442 9.122 10.382 1.00 81.19 106 VAL A N 1
ATOM 887 C CA . VAL A 1 106 ? 5.248 8.394 10.838 1.00 81.19 106 VAL A CA 1
ATOM 888 C C . VAL A 1 106 ? 4.357 9.262 11.729 1.00 81.19 106 VAL A C 1
ATOM 890 O O . VAL A 1 106 ? 3.137 9.123 11.676 1.00 81.19 106 VAL A O 1
ATOM 893 N N . GLN A 1 107 ? 4.920 10.185 12.512 1.00 83.88 107 GLN A N 1
ATOM 894 C CA . GLN A 1 107 ? 4.137 11.148 13.295 1.00 83.88 107 GLN A CA 1
ATOM 895 C C . GLN A 1 107 ? 3.290 12.050 12.392 1.00 83.88 107 GLN A C 1
ATOM 897 O O . GLN A 1 107 ? 2.081 12.160 12.606 1.00 83.88 107 GLN A O 1
ATOM 902 N N . LEU A 1 108 ? 3.889 12.623 11.342 1.00 87.69 108 LEU A N 1
ATOM 903 C CA . LEU A 1 108 ? 3.164 13.447 10.369 1.00 87.69 108 LEU A CA 1
ATOM 904 C C . LEU A 1 108 ? 2.058 12.641 9.670 1.00 87.69 108 LEU A C 1
ATOM 906 O O . LEU A 1 108 ? 0.910 13.087 9.573 1.00 87.69 108 LEU A O 1
ATOM 910 N N . ASP A 1 109 ? 2.378 11.423 9.233 1.00 90.12 109 ASP A N 1
ATOM 911 C CA . ASP A 1 109 ? 1.392 10.505 8.663 1.00 90.12 109 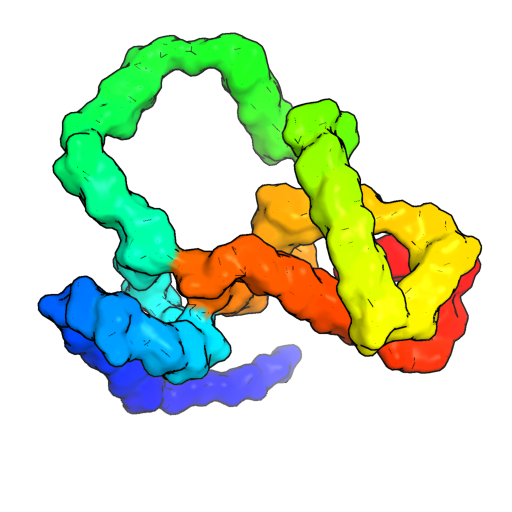ASP A CA 1
ATOM 912 C C . ASP A 1 109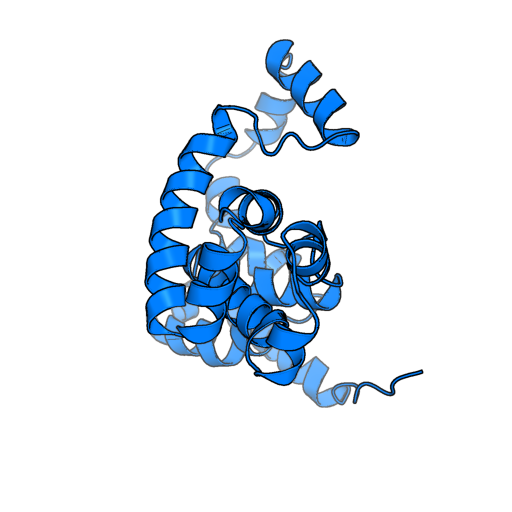 ? 0.282 10.167 9.670 1.00 90.12 109 ASP A C 1
ATOM 914 O O . ASP A 1 109 ? -0.885 10.056 9.288 1.00 90.12 109 ASP A O 1
ATOM 918 N N . GLY A 1 110 ? 0.610 10.067 10.958 1.00 91.25 110 GLY A N 1
ATOM 919 C CA . GLY A 1 110 ? -0.325 9.863 12.061 1.00 91.25 110 GLY A CA 1
ATOM 920 C C . GLY A 1 110 ? -1.319 11.000 12.241 1.00 91.25 110 GLY A C 1
ATOM 921 O O . GLY A 1 110 ? -2.513 10.741 12.427 1.00 91.25 110 GLY A O 1
ATOM 922 N N . GLU A 1 111 ? -0.882 12.249 12.107 1.00 92.81 111 GLU A N 1
ATOM 923 C CA . GLU A 1 111 ? -1.770 13.414 12.137 1.00 92.81 111 GLU A CA 1
ATOM 924 C C . GLU A 1 111 ? -2.738 13.414 10.949 1.00 92.81 111 GLU A C 1
ATOM 926 O O . GLU A 1 111 ? -3.961 13.533 11.123 1.00 92.81 111 GLU A O 1
ATOM 931 N N . VAL A 1 112 ? -2.212 13.204 9.736 1.00 94.62 112 VAL A N 1
ATOM 932 C CA . VAL A 1 112 ? -3.013 13.112 8.504 1.00 94.62 112 VAL A CA 1
ATOM 933 C C . VAL A 1 112 ? -4.020 11.969 8.612 1.00 94.62 112 VAL A C 1
ATOM 935 O O . VAL A 1 112 ? -5.214 12.135 8.331 1.00 94.62 112 VAL A O 1
ATOM 938 N N . PHE A 1 113 ? -3.564 10.803 9.058 1.00 95.31 113 PHE A N 1
ATOM 939 C CA . PHE A 1 113 ? -4.394 9.623 9.231 1.00 95.31 113 PHE A CA 1
ATOM 940 C C . PHE A 1 113 ? -5.467 9.836 10.302 1.00 95.31 113 PHE A C 1
ATOM 942 O O . PHE A 1 113 ? -6.634 9.505 10.078 1.00 95.31 113 PHE A O 1
ATOM 949 N N . GLY A 1 114 ? -5.123 10.466 11.427 1.00 94.12 114 GLY A N 1
ATOM 950 C CA . GLY A 1 114 ? -6.060 10.841 12.483 1.00 94.12 114 GLY A CA 1
ATOM 951 C C . GLY A 1 114 ? -7.166 11.771 11.981 1.00 94.12 114 GLY A C 1
ATOM 952 O O . GLY A 1 114 ? -8.348 11.537 12.263 1.00 94.12 114 GLY A O 1
ATOM 953 N N . ALA A 1 115 ? -6.822 12.776 11.171 1.00 95.50 115 ALA A N 1
ATOM 954 C CA . ALA A 1 115 ? -7.791 13.679 10.550 1.00 95.50 115 ALA A CA 1
ATOM 955 C C . ALA A 1 115 ? -8.733 12.944 9.579 1.00 95.50 115 ALA A C 1
ATOM 957 O O . ALA A 1 115 ? -9.951 13.172 9.595 1.00 95.50 115 ALA A O 1
ATOM 958 N N . LEU A 1 116 ? -8.198 12.025 8.769 1.00 96.56 116 LEU A N 1
ATOM 959 C CA . LEU A 1 116 ? -8.991 11.181 7.873 1.00 96.56 116 LEU A CA 1
ATOM 960 C C . LEU A 1 116 ? -9.919 10.239 8.647 1.00 96.56 116 LEU A C 1
ATOM 962 O O . LEU A 1 116 ? -11.097 10.125 8.302 1.00 96.56 116 LEU A O 1
ATOM 966 N N . LEU A 1 117 ? -9.424 9.602 9.709 1.00 95.88 117 LEU A N 1
ATOM 967 C CA . LEU A 1 117 ? -10.195 8.686 10.547 1.00 95.88 117 LEU A CA 1
ATOM 968 C C . LEU A 1 117 ? -11.337 9.411 11.253 1.00 95.88 117 LEU A C 1
ATOM 970 O O . LEU A 1 117 ? -12.462 8.913 11.259 1.00 95.88 117 LEU A O 1
ATOM 974 N N . ARG A 1 118 ? -11.086 10.616 11.776 1.00 96.00 118 ARG A N 1
ATOM 975 C CA . ARG A 1 118 ? -12.120 11.464 12.381 1.00 96.00 118 ARG A CA 1
ATOM 976 C C . ARG A 1 118 ? -13.285 11.709 11.422 1.00 96.00 118 ARG A C 1
ATOM 978 O O . ARG A 1 118 ? -14.433 11.690 11.853 1.00 96.00 118 ARG A O 1
ATOM 985 N N . ARG A 1 119 ? -13.002 11.901 10.129 1.00 95.06 119 ARG A N 1
ATOM 986 C CA . ARG A 1 119 ? -14.030 12.122 9.100 1.00 95.06 119 ARG A CA 1
ATOM 987 C C . ARG A 1 119 ? -14.699 10.829 8.635 1.00 95.06 119 ARG A C 1
ATOM 989 O O . ARG A 1 119 ? -15.905 10.810 8.425 1.00 95.06 119 ARG A O 1
ATOM 996 N N . ALA A 1 120 ? -13.932 9.758 8.451 1.00 93.44 120 ALA A N 1
ATOM 997 C CA . ALA A 1 120 ? -14.430 8.514 7.868 1.00 93.44 120 ALA A CA 1
ATOM 998 C C . ALA A 1 120 ? -15.117 7.590 8.888 1.00 93.44 120 ALA A C 1
ATOM 1000 O O . ALA A 1 120 ? -16.064 6.889 8.530 1.00 93.44 120 ALA A O 1
ATOM 1001 N N . ALA A 1 121 ? -14.632 7.551 10.130 1.00 93.62 121 ALA A N 1
ATOM 1002 C CA . ALA A 1 121 ? -15.090 6.666 11.199 1.00 93.62 121 ALA A CA 1
ATOM 1003 C C . ALA A 1 121 ? -14.954 7.355 12.578 1.00 93.62 121 ALA A C 1
ATOM 1005 O O . ALA A 1 121 ? -14.108 6.976 13.394 1.00 93.62 121 ALA A O 1
ATOM 1006 N N . PRO A 1 122 ? -15.799 8.360 12.875 1.00 94.88 122 PRO A N 1
ATOM 1007 C CA . PRO A 1 122 ? -15.669 9.183 14.079 1.00 94.88 122 PRO A CA 1
ATOM 1008 C C . PRO A 1 122 ? -15.786 8.384 15.386 1.00 94.88 122 PRO A C 1
ATOM 1010 O O . PRO A 1 122 ? -15.154 8.744 16.375 1.00 94.88 122 PRO A O 1
ATOM 1013 N N . ALA A 1 123 ? -16.561 7.294 15.406 1.00 93.69 123 ALA A N 1
ATOM 1014 C CA . ALA A 1 123 ? -16.680 6.425 16.578 1.00 93.69 123 ALA A CA 1
ATOM 1015 C C . ALA A 1 123 ? -15.354 5.721 16.913 1.00 93.69 123 ALA A C 1
ATOM 1017 O O . ALA A 1 123 ? -14.909 5.788 18.057 1.00 93.69 123 ALA A O 1
ATOM 1018 N N . ALA A 1 124 ? -14.688 5.140 15.908 1.00 94.06 124 ALA A N 1
ATOM 1019 C CA . ALA A 1 124 ? -13.370 4.530 16.071 1.00 94.06 124 ALA A CA 1
ATOM 1020 C C . ALA A 1 124 ? -12.322 5.575 16.487 1.00 94.06 124 ALA A C 1
ATOM 1022 O O . ALA A 1 124 ? -11.564 5.340 17.420 1.00 94.06 124 ALA A O 1
ATOM 1023 N N . HIS A 1 125 ? -12.332 6.768 15.878 1.00 95.50 125 HIS A N 1
ATOM 1024 C CA . HIS A 1 125 ? -11.429 7.852 16.280 1.00 95.50 125 HIS A CA 1
ATOM 1025 C C . HIS A 1 125 ? -11.602 8.245 17.756 1.00 95.50 125 HIS A C 1
ATOM 1027 O O . HIS A 1 125 ? -10.619 8.353 18.489 1.00 95.50 125 HIS A O 1
ATOM 1033 N N . ARG A 1 126 ? -12.848 8.432 18.217 1.00 95.12 126 ARG A N 1
ATOM 1034 C CA . ARG A 1 126 ? -13.128 8.734 19.631 1.00 95.12 126 ARG A CA 1
ATOM 1035 C C . ARG A 1 126 ? -12.673 7.612 20.557 1.00 95.12 126 ARG A C 1
ATOM 1037 O O . ARG A 1 126 ? -12.163 7.904 21.631 1.00 95.12 126 ARG A O 1
ATOM 1044 N N . HIS A 1 127 ? -12.844 6.358 20.146 1.00 94.81 127 HIS A N 1
ATOM 1045 C CA . HIS A 1 127 ? -12.402 5.194 20.911 1.00 94.81 127 HIS A CA 1
ATOM 1046 C C . HIS A 1 127 ? -10.886 5.172 21.102 1.00 94.81 127 HIS A C 1
ATOM 1048 O O . HIS A 1 127 ? -10.423 5.111 22.236 1.00 94.81 127 HIS A O 1
ATOM 1054 N N . LEU A 1 128 ? -10.122 5.322 20.015 1.00 94.88 128 LEU A N 1
ATOM 1055 C CA . LEU A 1 128 ? -8.659 5.393 20.077 1.00 94.88 128 LEU A CA 1
ATOM 1056 C C . LEU A 1 128 ? -8.199 6.528 21.000 1.00 94.88 128 LEU A C 1
ATOM 1058 O O . LEU A 1 128 ? -7.354 6.318 21.865 1.00 94.88 128 LEU A O 1
ATOM 1062 N N . ARG A 1 129 ? -8.817 7.714 20.892 1.00 94.56 129 ARG A N 1
ATOM 1063 C CA . ARG A 1 129 ? -8.508 8.843 21.783 1.00 94.56 129 ARG A CA 1
ATOM 1064 C C . ARG A 1 129 ? -8.853 8.564 23.244 1.00 94.56 129 ARG A C 1
ATOM 1066 O O . ARG A 1 129 ? -8.076 8.934 24.118 1.00 94.56 129 ARG A O 1
ATOM 1073 N N . ARG A 1 130 ? -9.994 7.922 23.515 1.00 94.69 130 ARG A N 1
ATOM 1074 C CA . ARG A 1 130 ? -10.434 7.572 24.875 1.00 94.69 130 ARG A CA 1
ATOM 1075 C C . ARG A 1 130 ? -9.421 6.669 25.574 1.00 94.69 130 ARG A C 1
ATOM 1077 O O . ARG A 1 130 ? -9.118 6.905 26.737 1.00 94.69 130 ARG A O 1
ATOM 1084 N N . PHE A 1 131 ? -8.888 5.681 24.860 1.00 94.75 131 PHE A N 1
ATOM 1085 C CA . PHE A 1 131 ? -7.918 4.724 25.395 1.00 94.75 131 PHE A CA 1
ATOM 1086 C C . PHE A 1 131 ? -6.455 5.114 25.139 1.00 94.75 131 PHE A C 1
ATOM 1088 O O . PHE A 1 131 ? -5.566 4.300 25.359 1.00 94.75 131 PHE A O 1
ATOM 1095 N N . ARG A 1 132 ? -6.198 6.363 24.714 1.00 93.25 132 ARG A N 1
ATOM 1096 C CA . ARG A 1 132 ? -4.854 6.911 24.445 1.00 93.25 132 ARG A CA 1
ATOM 1097 C C . ARG A 1 132 ? -4.021 6.052 23.481 1.00 93.25 132 ARG A C 1
ATOM 1099 O O . ARG A 1 132 ? -2.809 5.944 23.628 1.00 93.25 132 ARG A O 1
ATOM 1106 N N . VAL A 1 133 ? -4.679 5.459 22.487 1.00 93.25 133 VAL A N 1
ATOM 1107 C CA . VAL A 1 133 ? -4.026 4.698 21.419 1.00 93.25 133 VAL A CA 1
ATOM 1108 C C . VAL A 1 133 ? -3.455 5.689 20.407 1.00 93.25 133 VAL A C 1
ATOM 1110 O O . VAL A 1 133 ? -4.178 6.200 19.546 1.00 93.25 133 VAL A O 1
ATOM 1113 N N . ASP A 1 134 ? -2.170 5.999 20.544 1.00 90.31 134 ASP A N 1
ATOM 1114 C CA . ASP A 1 134 ? -1.472 6.904 19.633 1.00 90.31 134 ASP A CA 1
ATOM 1115 C C . ASP A 1 134 ? -1.302 6.259 18.239 1.00 90.31 134 ASP A C 1
ATOM 1117 O O . ASP A 1 134 ? -0.935 5.080 18.164 1.00 90.31 134 ASP A O 1
ATOM 1121 N N . PRO A 1 135 ? -1.561 6.988 17.130 1.00 90.38 135 PRO A N 1
ATOM 1122 C CA . PRO A 1 135 ? -1.288 6.523 15.773 1.00 90.38 135 PRO A CA 1
ATOM 1123 C C . PRO A 1 135 ? 0.079 5.876 15.570 1.00 90.38 135 PRO A C 1
ATOM 1125 O O . PRO A 1 135 ? 0.155 4.867 14.871 1.00 90.38 135 PRO A O 1
ATOM 1128 N N . VAL A 1 136 ? 1.136 6.383 16.209 1.00 87.56 136 VAL A N 1
ATOM 1129 C CA . VAL A 1 136 ? 2.492 5.833 16.063 1.00 87.56 136 VAL A CA 1
ATOM 1130 C C . VAL A 1 136 ? 2.563 4.349 16.447 1.00 87.56 136 VAL A C 1
ATOM 1132 O O . VAL A 1 136 ? 3.328 3.596 15.849 1.00 87.56 136 VAL A O 1
ATOM 1135 N N . LEU A 1 137 ? 1.723 3.888 17.380 1.00 87.94 137 LEU A N 1
ATOM 1136 C CA . LEU A 1 137 ? 1.768 2.520 17.907 1.00 87.94 137 LEU A CA 1
ATOM 1137 C C . LEU A 1 137 ? 1.370 1.462 16.874 1.00 87.94 137 LEU A C 1
ATOM 1139 O O . LEU A 1 137 ? 1.898 0.357 16.913 1.00 87.94 137 LEU A O 1
ATOM 1143 N N . TYR A 1 138 ? 0.466 1.791 15.949 1.00 89.94 138 TYR A N 1
ATOM 1144 C CA . TYR A 1 138 ? 0.015 0.861 14.907 1.00 89.94 138 TYR A CA 1
ATOM 1145 C C . TYR A 1 138 ? 0.467 1.286 13.505 1.00 89.94 138 TYR A C 1
ATOM 1147 O O . TYR A 1 138 ? 0.774 0.437 12.669 1.00 89.94 138 TYR A O 1
ATOM 1155 N N . LEU A 1 139 ? 0.575 2.592 13.231 1.00 90.62 139 LEU A N 1
ATO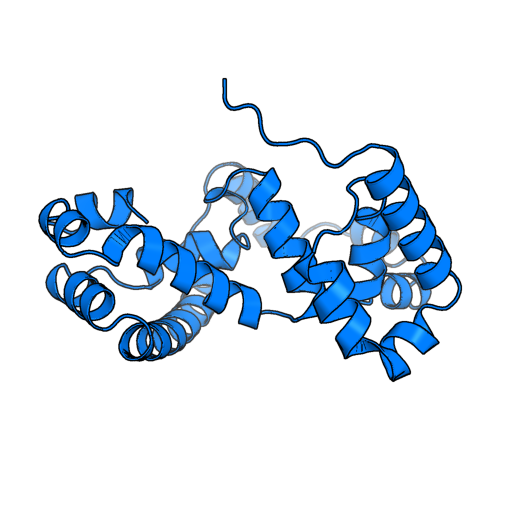M 1156 C CA . LEU A 1 139 ? 1.014 3.074 11.922 1.00 90.62 139 LEU A CA 1
ATOM 1157 C C . LEU A 1 139 ? 2.475 2.773 11.650 1.00 90.62 139 LEU A C 1
ATOM 1159 O O . LEU A 1 139 ? 2.814 2.578 10.488 1.00 90.62 139 LEU A O 1
ATOM 1163 N N . THR A 1 140 ? 3.328 2.695 12.673 1.00 86.75 140 THR A N 1
ATOM 1164 C CA . THR A 1 140 ? 4.738 2.410 12.412 1.00 86.75 140 THR A CA 1
ATOM 1165 C C . THR A 1 140 ? 4.905 1.049 11.753 1.00 86.75 140 THR A C 1
ATOM 1167 O O . THR A 1 140 ? 5.552 0.955 10.720 1.00 86.75 140 THR A O 1
ATOM 1170 N N . GLU A 1 141 ? 4.247 0.003 12.254 1.00 85.69 141 GLU A N 1
ATOM 1171 C CA . GLU A 1 141 ? 4.297 -1.301 11.592 1.00 85.69 141 GLU A CA 1
ATOM 1172 C C . GLU A 1 141 ? 3.611 -1.275 10.218 1.00 85.69 141 GLU A C 1
ATOM 1174 O O . GLU A 1 141 ? 4.155 -1.772 9.226 1.00 85.69 141 GLU A O 1
ATOM 1179 N N . TRP A 1 142 ? 2.419 -0.681 10.150 1.00 92.94 142 TRP A N 1
ATOM 1180 C CA . TRP A 1 142 ? 1.613 -0.674 8.934 1.00 92.94 142 TRP A CA 1
ATOM 1181 C C . TRP A 1 142 ? 2.294 0.073 7.788 1.00 92.94 142 TRP A C 1
ATOM 1183 O O . TRP A 1 142 ? 2.249 -0.380 6.645 1.00 92.94 142 TRP A O 1
ATOM 1193 N N . PHE A 1 143 ? 2.889 1.232 8.061 1.00 91.88 143 PHE A N 1
ATOM 1194 C CA . PHE A 1 143 ? 3.378 2.133 7.023 1.00 91.88 143 PHE A CA 1
ATOM 1195 C C . PHE A 1 143 ? 4.841 1.862 6.683 1.00 91.88 143 PHE A C 1
ATOM 1197 O O . PHE A 1 143 ? 5.156 1.778 5.497 1.00 91.88 143 PHE A O 1
ATOM 1204 N N . MET A 1 144 ? 5.701 1.607 7.675 1.00 86.19 144 MET A N 1
ATOM 1205 C CA . MET A 1 144 ? 7.121 1.314 7.428 1.00 86.19 144 MET A CA 1
ATOM 1206 C C . MET A 1 144 ? 7.315 0.072 6.562 1.00 86.19 144 MET A C 1
ATOM 1208 O O . MET A 1 144 ? 8.165 0.052 5.677 1.00 86.19 144 MET A O 1
ATOM 1212 N N . CYS A 1 145 ? 6.494 -0.957 6.778 1.00 88.62 145 CYS A N 1
ATOM 1213 C CA . CYS A 1 145 ? 6.565 -2.200 6.013 1.00 88.62 145 CYS A CA 1
ATOM 1214 C C . CYS A 1 145 ? 5.475 -2.331 4.954 1.00 88.62 145 CYS A C 1
ATOM 1216 O O . CYS A 1 145 ? 5.290 -3.426 4.423 1.00 88.62 145 CYS A O 1
ATOM 1218 N N . ILE A 1 146 ? 4.716 -1.267 4.670 1.00 92.94 146 ILE A N 1
ATOM 1219 C CA . ILE A 1 146 ? 3.601 -1.291 3.708 1.00 92.94 146 ILE A CA 1
ATOM 1220 C C . ILE A 1 146 ? 2.723 -2.542 3.940 1.00 92.94 146 ILE A C 1
ATOM 1222 O O . ILE A 1 146 ? 2.412 -3.307 3.022 1.00 92.94 146 ILE A O 1
ATOM 1226 N N . PHE A 1 147 ? 2.361 -2.762 5.207 1.00 94.75 147 PHE A N 1
ATOM 1227 C CA . PHE A 1 147 ? 1.531 -3.852 5.729 1.00 94.75 147 PHE A CA 1
ATOM 1228 C C . PHE A 1 147 ? 2.087 -5.274 5.579 1.00 94.75 147 PHE A C 1
ATOM 1230 O O . PHE A 1 147 ? 1.361 -6.226 5.868 1.00 94.75 147 PHE A O 1
ATOM 1237 N N . ALA A 1 148 ? 3.345 -5.453 5.165 1.00 91.00 148 ALA A N 1
ATOM 1238 C CA . ALA A 1 148 ? 3.924 -6.774 4.905 1.00 91.00 148 ALA A CA 1
ATOM 1239 C C . ALA A 1 148 ? 3.916 -7.718 6.118 1.00 91.00 148 ALA A C 1
ATOM 1241 O O . ALA A 1 148 ? 3.929 -8.932 5.937 1.00 91.00 148 ALA A O 1
ATOM 1242 N N . ARG A 1 149 ? 3.868 -7.169 7.338 1.00 86.94 149 ARG A N 1
ATOM 1243 C CA . ARG A 1 149 ? 3.817 -7.946 8.586 1.00 86.94 149 ARG A CA 1
ATOM 1244 C C . ARG A 1 149 ? 2.426 -8.082 9.189 1.00 86.94 149 ARG A C 1
ATOM 1246 O O . ARG A 1 149 ? 2.167 -9.039 9.904 1.00 86.94 149 ARG A O 1
ATOM 1253 N N . SER A 1 150 ? 1.539 -7.141 8.885 1.00 88.94 150 SER A N 1
ATOM 1254 C CA . SER A 1 150 ? 0.233 -7.034 9.540 1.00 88.94 150 SER A CA 1
ATOM 1255 C C . SER A 1 150 ? -0.871 -7.758 8.769 1.00 88.94 150 SER A C 1
ATOM 1257 O O . SER A 1 150 ? -1.941 -8.028 9.308 1.00 88.94 150 SER A O 1
ATOM 1259 N N . LEU A 1 151 ? -0.649 -8.058 7.484 1.00 91.94 151 LEU A N 1
ATOM 1260 C CA . LEU A 1 151 ? -1.639 -8.698 6.620 1.00 91.94 151 LEU A CA 1
ATOM 1261 C C . LEU A 1 151 ? -1.150 -10.048 6.087 1.00 91.94 151 LEU A C 1
ATOM 1263 O O . LEU A 1 151 ? 0.040 -10.217 5.826 1.00 91.94 151 LEU A O 1
ATOM 1267 N N . PRO A 1 152 ? -2.068 -10.995 5.806 1.00 94.75 152 PRO A N 1
ATOM 1268 C CA . PRO A 1 152 ? -1.724 -12.205 5.070 1.00 94.75 152 PRO A CA 1
ATOM 1269 C C . PRO A 1 152 ? -1.070 -11.868 3.727 1.00 94.75 152 PRO A C 1
ATOM 1271 O O . PRO A 1 152 ? -1.515 -10.946 3.038 1.00 94.75 152 PRO A O 1
ATOM 1274 N N . TRP A 1 153 ? -0.080 -12.658 3.300 1.00 93.25 153 TRP A N 1
ATOM 1275 C CA . TRP A 1 153 ? 0.713 -12.396 2.089 1.00 93.25 153 TRP A CA 1
ATOM 1276 C C . TRP A 1 153 ? -0.134 -12.081 0.847 1.00 93.25 153 TRP A C 1
ATOM 1278 O O . TRP A 1 153 ? 0.118 -11.114 0.131 1.00 93.25 153 TRP A O 1
ATOM 1288 N N . ALA A 1 154 ? -1.213 -12.837 0.625 1.00 93.12 154 ALA A N 1
ATOM 1289 C CA . ALA A 1 154 ? -2.125 -12.590 -0.488 1.00 93.12 154 ALA A CA 1
ATOM 1290 C C . ALA A 1 154 ? -2.741 -11.178 -0.458 1.00 93.12 154 ALA A C 1
ATOM 1292 O O . ALA A 1 154 ? -2.918 -10.575 -1.513 1.00 93.12 154 ALA A O 1
ATOM 1293 N N . ALA A 1 155 ? -3.045 -10.631 0.722 1.00 95.81 155 ALA A N 1
ATOM 1294 C CA . ALA A 1 155 ? -3.543 -9.267 0.876 1.00 95.81 155 ALA A CA 1
ATOM 1295 C C . ALA A 1 155 ? -2.427 -8.229 0.683 1.00 95.81 155 ALA A C 1
ATOM 1297 O O . ALA A 1 155 ? -2.658 -7.246 -0.022 1.00 95.81 155 ALA A O 1
ATOM 1298 N N . VAL A 1 156 ? -1.221 -8.477 1.209 1.00 96.19 156 VAL A N 1
ATOM 1299 C CA . VAL A 1 156 ? -0.030 -7.622 1.006 1.00 96.19 156 VAL A CA 1
ATOM 1300 C C . VAL A 1 156 ? 0.219 -7.394 -0.482 1.00 96.19 156 VAL A C 1
ATOM 1302 O O . VAL A 1 156 ? 0.281 -6.254 -0.937 1.00 96.19 156 VAL A O 1
ATOM 1305 N N . LEU A 1 157 ? 0.227 -8.466 -1.276 1.00 96.44 157 LEU A N 1
ATOM 1306 C CA . LEU A 1 157 ? 0.409 -8.382 -2.727 1.00 96.44 157 LEU A CA 1
ATOM 1307 C C . LEU A 1 157 ? -0.640 -7.489 -3.404 1.00 96.44 157 LEU A C 1
ATOM 1309 O O . LEU A 1 157 ? -0.331 -6.763 -4.346 1.00 96.44 157 LEU A O 1
ATOM 1313 N N . ARG A 1 158 ? -1.888 -7.508 -2.924 1.00 97.31 158 ARG A N 1
ATOM 1314 C CA . ARG A 1 158 ? -2.961 -6.653 -3.457 1.00 97.31 158 ARG A CA 1
ATOM 1315 C C . ARG A 1 158 ? -2.787 -5.199 -3.040 1.00 97.31 158 ARG A C 1
ATOM 1317 O O . ARG A 1 158 ? -3.077 -4.315 -3.846 1.00 97.31 158 ARG A O 1
ATOM 1324 N N . VAL A 1 159 ? -2.309 -4.947 -1.822 1.00 97.81 159 VAL A N 1
ATOM 1325 C CA . VAL A 1 159 ? -1.917 -3.603 -1.381 1.00 97.81 159 VAL A CA 1
ATOM 1326 C C . VAL A 1 159 ? -0.804 -3.077 -2.282 1.00 97.81 159 VAL A C 1
ATOM 1328 O O . VAL A 1 159 ? -0.945 -1.978 -2.813 1.00 97.81 159 VAL A O 1
ATOM 1331 N N . TRP A 1 160 ?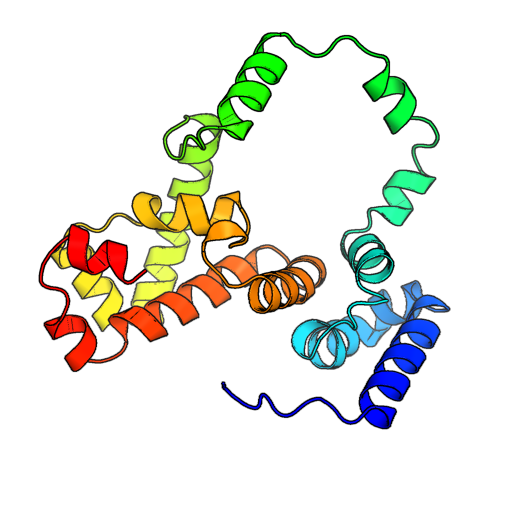 0.231 -3.876 -2.543 1.00 97.88 160 TRP A N 1
ATOM 1332 C CA . TRP A 1 160 ? 1.372 -3.489 -3.375 1.00 97.88 160 TRP A 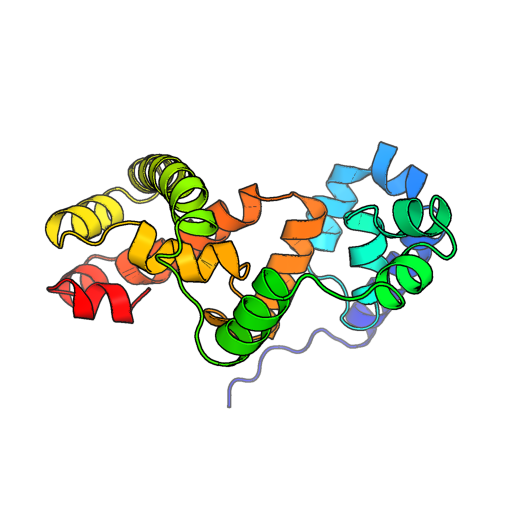CA 1
ATOM 1333 C C . TRP A 1 160 ? 0.986 -3.246 -4.838 1.00 97.88 160 TRP A C 1
ATOM 1335 O O . TRP A 1 160 ? 1.393 -2.234 -5.406 1.00 97.88 160 TRP A O 1
ATOM 1345 N N . ASP A 1 161 ? 0.106 -4.076 -5.419 1.00 98.06 161 ASP A N 1
ATOM 1346 C CA . ASP A 1 161 ? -0.466 -3.846 -6.757 1.00 98.06 161 ASP A CA 1
ATOM 1347 C C . ASP A 1 161 ? -1.049 -2.424 -6.893 1.00 98.06 161 ASP A C 1
ATOM 1349 O O . ASP A 1 161 ? -0.899 -1.765 -7.923 1.00 98.06 161 ASP A O 1
ATOM 1353 N N . MET A 1 162 ? -1.748 -1.945 -5.858 1.00 97.75 162 MET A N 1
ATOM 1354 C CA . MET A 1 162 ? -2.340 -0.608 -5.844 1.00 97.75 162 MET A CA 1
ATOM 1355 C C . MET A 1 162 ? -1.328 0.466 -5.447 1.00 97.75 162 MET A C 1
ATOM 1357 O O . MET A 1 162 ? -1.379 1.555 -6.011 1.00 97.75 162 MET A O 1
ATOM 1361 N N . PHE A 1 163 ? -0.430 0.183 -4.503 1.00 97.69 163 PHE A N 1
ATOM 1362 C CA . PHE A 1 163 ? 0.587 1.116 -4.020 1.00 97.69 163 PHE A CA 1
ATOM 1363 C C . PHE A 1 163 ? 1.526 1.545 -5.147 1.00 97.69 163 PHE A C 1
ATOM 1365 O O . PHE A 1 163 ? 1.663 2.741 -5.380 1.00 97.69 163 PHE A O 1
ATOM 1372 N N . PHE A 1 164 ? 2.064 0.606 -5.930 1.00 96.81 164 PHE A N 1
ATOM 1373 C CA . PHE A 1 164 ? 2.922 0.953 -7.068 1.00 96.81 164 PHE A CA 1
ATOM 1374 C C . PHE A 1 164 ? 2.173 1.717 -8.171 1.00 96.81 164 PHE A C 1
ATOM 1376 O O . PHE A 1 164 ? 2.780 2.475 -8.913 1.00 96.81 164 PHE A O 1
ATOM 1383 N N . CYS A 1 165 ? 0.849 1.565 -8.279 1.00 96.25 165 CYS A N 1
ATOM 1384 C CA . CYS A 1 165 ? 0.054 2.256 -9.297 1.00 96.25 165 CYS A CA 1
ATOM 1385 C C . CYS A 1 165 ? -0.465 3.635 -8.858 1.00 96.25 165 CYS A C 1
ATOM 1387 O O . CYS A 1 165 ? -0.543 4.561 -9.666 1.00 96.25 165 CYS A O 1
ATOM 1389 N N . GLU A 1 166 ? -0.897 3.773 -7.605 1.00 95.94 166 GLU A N 1
ATOM 1390 C CA . GLU A 1 166 ? -1.582 4.959 -7.081 1.00 95.94 166 GLU A CA 1
ATOM 1391 C C . GLU A 1 166 ? -0.774 5.728 -6.025 1.00 95.94 166 GLU A C 1
ATOM 1393 O O . GLU A 1 166 ? -1.188 6.836 -5.669 1.00 95.94 166 GLU A O 1
ATOM 1398 N N . GLY A 1 167 ? 0.328 5.175 -5.525 1.00 94.75 167 GLY A N 1
ATOM 1399 C CA . GLY A 1 167 ? 1.212 5.777 -4.528 1.00 94.75 167 GLY A CA 1
ATOM 1400 C C . GLY A 1 167 ? 0.735 5.648 -3.077 1.00 94.75 167 GLY A C 1
ATOM 1401 O O . GLY A 1 167 ? -0.224 4.936 -2.755 1.00 94.75 167 GLY A O 1
ATOM 1402 N N . VAL A 1 168 ? 1.391 6.415 -2.201 1.00 94.56 168 VAL A N 1
ATOM 1403 C CA . VAL A 1 168 ? 1.275 6.355 -0.728 1.00 94.56 168 VAL A CA 1
ATOM 1404 C C . VAL A 1 168 ? -0.150 6.497 -0.189 1.00 94.56 168 VAL A C 1
ATOM 1406 O O . VAL A 1 168 ? -0.489 5.910 0.833 1.00 94.56 168 VAL A O 1
ATOM 1409 N N . LYS A 1 169 ? -1.057 7.162 -0.920 1.00 95.19 169 LYS A N 1
ATOM 1410 C CA . LYS A 1 169 ? -2.479 7.285 -0.536 1.00 95.19 169 LYS A CA 1
ATOM 1411 C C . LYS A 1 169 ? -3.185 5.942 -0.321 1.00 95.19 169 LYS A C 1
ATOM 1413 O O . LYS A 1 169 ? -4.225 5.888 0.337 1.00 95.19 169 LYS A O 1
ATOM 1418 N N . ILE A 1 170 ? -2.671 4.865 -0.917 1.00 97.31 170 ILE A N 1
ATOM 1419 C CA . ILE A 1 170 ? -3.186 3.512 -0.703 1.00 97.31 170 ILE A CA 1
ATOM 1420 C C . ILE A 1 170 ? -2.979 3.065 0.740 1.00 97.31 170 ILE A C 1
ATOM 1422 O O . ILE A 1 170 ? -3.888 2.448 1.288 1.00 97.31 170 ILE A O 1
ATOM 1426 N N . MET A 1 171 ? -1.871 3.444 1.376 1.00 96.56 171 MET A N 1
ATOM 1427 C CA . MET A 1 171 ? -1.575 3.055 2.754 1.00 96.56 171 MET A CA 1
ATOM 1428 C C . MET A 1 171 ? -2.636 3.594 3.714 1.00 96.56 171 MET A C 1
ATOM 1430 O O . MET A 1 171 ? -3.258 2.831 4.448 1.00 96.56 171 MET A O 1
ATOM 1434 N N . PHE A 1 172 ? -2.976 4.879 3.590 1.00 96.94 172 PHE A N 1
ATOM 1435 C CA . PHE A 1 172 ? -4.058 5.505 4.354 1.00 96.94 172 PHE A CA 1
ATOM 1436 C C . PHE A 1 172 ? -5.417 4.842 4.103 1.00 96.94 172 PHE A C 1
ATOM 1438 O O . PHE A 1 172 ? -6.163 4.574 5.042 1.00 96.94 172 PHE A O 1
ATOM 1445 N N . ARG A 1 173 ? -5.763 4.546 2.842 1.00 97.00 173 ARG A N 1
ATOM 1446 C CA . ARG A 1 173 ? -7.039 3.881 2.514 1.00 97.00 173 ARG A CA 1
ATOM 1447 C C . ARG A 1 173 ? -7.134 2.494 3.140 1.00 97.00 173 ARG A C 1
ATOM 1449 O O . ARG A 1 173 ? -8.187 2.156 3.671 1.00 97.00 173 ARG A O 1
ATOM 1456 N N . VAL A 1 174 ? -6.059 1.712 3.068 1.00 97.38 174 VAL A N 1
ATOM 1457 C CA . VAL A 1 174 ? -5.996 0.373 3.664 1.00 97.38 174 VAL A CA 1
ATOM 1458 C C . VAL A 1 174 ? -6.088 0.480 5.181 1.00 97.38 174 VAL A C 1
ATOM 1460 O O . VAL A 1 174 ? -6.971 -0.147 5.756 1.00 97.38 174 VAL A O 1
ATOM 1463 N N . GLY A 1 175 ? -5.300 1.353 5.815 1.00 96.50 175 GLY A N 1
ATOM 1464 C CA . GLY A 1 175 ? -5.362 1.576 7.262 1.00 96.50 175 GLY A CA 1
ATOM 1465 C C . GLY A 1 175 ? -6.762 1.971 7.746 1.00 96.50 175 GLY A C 1
ATOM 1466 O O . GLY A 1 175 ? -7.252 1.433 8.736 1.00 96.50 175 GLY A O 1
ATOM 1467 N N . LEU A 1 176 ? -7.474 2.840 7.015 1.00 96.62 176 LEU A N 1
ATOM 1468 C CA . LEU A 1 176 ? -8.865 3.191 7.337 1.00 96.62 176 LEU A CA 1
ATOM 1469 C C . LEU A 1 176 ? -9.809 1.987 7.240 1.00 96.62 176 LEU A C 1
ATOM 1471 O O . LEU A 1 176 ? -10.726 1.859 8.051 1.00 96.62 176 LEU A O 1
ATOM 1475 N N . VAL A 1 177 ? -9.618 1.114 6.249 1.00 95.81 177 VAL A N 1
ATOM 1476 C CA . VAL A 1 177 ? -10.413 -0.114 6.107 1.00 95.81 177 VAL A CA 1
ATOM 1477 C C . VAL A 1 177 ? -10.127 -1.078 7.256 1.00 95.81 177 VAL A C 1
ATOM 1479 O O . VAL A 1 177 ? -11.082 -1.618 7.816 1.00 95.81 177 VAL A O 1
ATOM 1482 N N . LEU A 1 178 ? -8.860 -1.256 7.644 1.00 95.44 178 LEU A N 1
ATOM 1483 C CA . LEU A 1 178 ? -8.472 -2.101 8.778 1.00 95.44 178 LEU A CA 1
ATOM 1484 C C . LEU A 1 178 ? -9.099 -1.597 10.075 1.00 95.44 178 LEU A C 1
ATOM 1486 O O . LEU A 1 178 ? -9.817 -2.346 10.733 1.00 95.44 178 LEU A O 1
ATOM 1490 N N . LEU A 1 179 ? -8.986 -0.300 10.366 1.00 94.75 179 LEU A N 1
ATOM 1491 C CA . LEU A 1 179 ? -9.606 0.292 11.553 1.00 94.75 179 LEU A CA 1
ATOM 1492 C C . LEU A 1 179 ? -11.127 0.202 11.554 1.00 94.75 179 LEU A C 1
ATOM 1494 O O . LEU A 1 179 ? -11.730 -0.090 12.583 1.00 94.75 179 LEU A O 1
ATOM 1498 N N . ARG A 1 180 ? -11.784 0.417 10.411 1.00 92.94 180 ARG A N 1
ATOM 1499 C CA . ARG A 1 180 ? -13.239 0.216 10.316 1.00 92.94 180 ARG A CA 1
ATOM 1500 C C . ARG A 1 180 ? -13.616 -1.245 10.517 1.00 92.94 180 ARG A C 1
ATOM 1502 O O . ARG A 1 180 ? -14.661 -1.530 11.093 1.00 92.94 180 ARG A O 1
ATOM 1509 N N . ARG A 1 181 ? -12.792 -2.185 10.060 1.00 92.69 181 ARG A N 1
ATOM 1510 C CA . ARG A 1 181 ? -13.034 -3.610 10.285 1.00 92.69 181 ARG A CA 1
ATOM 1511 C C . ARG A 1 181 ? -12.815 -3.985 11.752 1.00 92.69 181 ARG A C 1
ATOM 1513 O O . ARG A 1 181 ? -13.618 -4.762 12.265 1.00 92.69 181 ARG A O 1
ATOM 1520 N N . ALA A 1 182 ? -11.813 -3.419 12.415 1.00 92.56 182 ALA A N 1
ATOM 1521 C CA . ALA A 1 182 ? -11.482 -3.691 13.811 1.00 92.56 182 ALA A CA 1
ATOM 1522 C C . ALA A 1 182 ? -12.440 -3.007 14.800 1.00 92.56 182 ALA A C 1
ATOM 1524 O O . ALA A 1 182 ? -12.916 -3.649 15.727 1.00 92.56 182 ALA A O 1
ATOM 1525 N N . LEU A 1 183 ? -12.786 -1.735 14.569 1.00 93.06 183 LEU A N 1
ATOM 1526 C CA . LEU A 1 183 ? -13.468 -0.850 15.529 1.00 93.06 183 LEU A CA 1
ATOM 1527 C C . LEU A 1 183 ? -14.729 -0.167 14.960 1.00 93.06 183 LEU A C 1
ATOM 1529 O O . LEU A 1 183 ? -15.250 0.785 15.536 1.00 93.06 183 LEU A O 1
ATOM 1533 N N . GLY A 1 184 ? -15.229 -0.593 13.799 1.00 89.00 184 GLY A N 1
ATOM 1534 C CA . GLY A 1 184 ? -16.327 0.101 13.112 1.00 89.00 184 GLY A CA 1
ATOM 1535 C C . GLY A 1 184 ? -17.738 -0.182 13.625 1.00 89.00 184 GLY A C 1
ATOM 1536 O O . GLY A 1 184 ? -18.663 0.452 13.123 1.00 89.00 184 GLY A O 1
ATOM 1537 N N . SER A 1 185 ? -17.931 -1.109 14.572 1.00 90.94 185 SER A N 1
ATOM 1538 C CA . SER A 1 185 ? -19.256 -1.435 15.124 1.00 90.94 185 SER A CA 1
ATOM 1539 C C . SER A 1 185 ? -19.298 -1.273 16.648 1.00 90.94 185 SER A C 1
ATOM 1541 O O . SER A 1 185 ? -18.274 -1.484 17.305 1.00 90.94 185 SER A O 1
ATOM 1543 N N . PRO A 1 186 ? -20.459 -0.922 17.236 1.00 89.62 186 PRO A N 1
ATOM 1544 C CA . PRO A 1 186 ? -20.595 -0.772 18.684 1.00 89.62 186 PRO A CA 1
ATOM 1545 C C . PRO A 1 186 ? -20.183 -2.022 19.469 1.00 89.62 186 PRO A C 1
ATOM 1547 O O . PRO A 1 186 ? -19.593 -1.905 20.537 1.00 89.62 186 PRO A O 1
ATOM 1550 N N . GLU A 1 187 ? -20.445 -3.215 18.937 1.00 91.00 187 GLU A N 1
ATOM 1551 C CA . GLU A 1 187 ? -20.087 -4.500 19.552 1.00 91.00 187 GLU A CA 1
ATOM 1552 C C . GLU A 1 187 ? -18.570 -4.626 19.686 1.00 91.00 187 GLU A C 1
ATOM 1554 O O . GLU A 1 187 ? -18.068 -4.968 20.753 1.00 91.00 187 GLU A O 1
ATOM 1559 N N . LYS A 1 188 ? -17.840 -4.282 18.619 1.00 90.50 188 LYS A N 1
ATOM 1560 C CA . LYS A 1 188 ? -16.374 -4.335 18.588 1.00 90.50 188 LYS A CA 1
ATOM 1561 C C . LYS A 1 188 ? -15.739 -3.289 19.495 1.00 90.50 188 LYS A C 1
ATOM 1563 O O . LYS A 1 188 ? -14.742 -3.566 20.150 1.00 90.50 188 LYS A O 1
ATOM 1568 N N . LEU A 1 189 ? -16.334 -2.100 19.569 1.00 89.88 189 LEU A N 1
ATOM 1569 C CA . LEU A 1 189 ? -15.893 -1.061 20.499 1.00 89.88 189 LEU A CA 1
ATOM 1570 C C . LEU A 1 189 ? -16.088 -1.508 21.953 1.00 89.88 189 LEU A C 1
ATOM 1572 O O . LEU A 1 189 ? -15.186 -1.353 22.768 1.00 89.88 189 LEU A O 1
ATOM 1576 N N . ARG A 1 190 ? -17.233 -2.123 22.276 1.00 88.50 190 ARG A N 1
ATOM 1577 C CA . ARG A 1 190 ? -17.509 -2.644 23.625 1.00 88.50 190 ARG A CA 1
ATOM 1578 C C . ARG A 1 190 ? -16.567 -3.776 24.033 1.00 88.50 190 ARG A C 1
ATOM 1580 O O . ARG A 1 190 ? -16.295 -3.892 25.224 1.00 88.50 190 ARG A O 1
ATOM 1587 N N . SER A 1 191 ? -16.078 -4.574 23.080 1.00 87.19 191 SER A N 1
ATOM 1588 C CA . SER A 1 191 ? -15.138 -5.668 23.355 1.00 87.19 191 SER A CA 1
ATOM 1589 C C . SER A 1 191 ? -13.694 -5.218 23.600 1.00 87.19 191 SER A C 1
ATOM 1591 O O . SER A 1 191 ? -12.878 -6.056 23.958 1.00 87.19 191 SER A O 1
ATOM 1593 N N . CYS A 1 192 ? -13.364 -3.938 23.390 1.00 87.94 192 CYS A N 1
ATOM 1594 C CA . CYS A 1 192 ? -12.007 -3.410 23.560 1.00 87.94 192 CYS A CA 1
ATOM 1595 C C . CYS A 1 192 ? -12.024 -2.302 24.624 1.00 87.94 192 CYS A C 1
ATOM 1597 O O . CYS A 1 192 ? -12.293 -1.149 24.307 1.00 87.94 192 CYS A O 1
ATOM 1599 N N . GLN A 1 193 ? -11.786 -2.637 25.894 1.00 87.31 193 GLN A N 1
ATOM 1600 C CA . GLN A 1 193 ? -11.942 -1.707 27.031 1.00 87.31 193 GLN A CA 1
ATOM 1601 C C . GLN A 1 193 ? -10.602 -1.185 27.580 1.00 87.31 193 GLN A C 1
ATOM 1603 O O . GLN A 1 193 ? -10.515 -0.802 28.744 1.00 87.31 193 GLN A O 1
ATOM 1608 N N . GLY A 1 194 ? -9.564 -1.130 26.747 1.00 91.25 194 GLY A N 1
ATOM 1609 C CA . GLY A 1 194 ? -8.241 -0.670 27.155 1.00 91.25 194 GLY A CA 1
ATOM 1610 C C . GLY A 1 194 ? -7.299 -0.455 25.976 1.00 91.25 194 GLY A C 1
ATOM 1611 O O . GLY A 1 194 ? -7.658 -0.678 24.815 1.00 91.25 194 GLY A O 1
ATOM 1612 N N . LEU A 1 195 ? -6.101 0.053 26.280 1.00 90.12 195 LEU A N 1
ATOM 1613 C CA . LEU A 1 195 ? -5.048 0.324 25.297 1.00 90.12 195 LEU A CA 1
ATOM 1614 C C . LEU A 1 195 ? -4.599 -0.974 24.612 1.00 90.12 195 LEU A C 1
ATOM 1616 O O . LEU A 1 195 ? -4.598 -1.043 23.386 1.00 90.12 195 LEU A O 1
ATOM 1620 N N . TYR A 1 196 ? -4.267 -1.996 25.404 1.00 90.56 196 TYR A N 1
ATOM 1621 C CA . TYR A 1 196 ? -3.734 -3.268 24.917 1.00 90.56 196 TYR A CA 1
ATOM 1622 C C . TYR A 1 196 ? -4.763 -4.043 24.096 1.00 90.56 196 TYR A C 1
ATOM 1624 O O . TYR A 1 196 ? -4.484 -4.403 22.958 1.00 90.56 196 TYR A O 1
ATOM 1632 N N . GLU A 1 197 ? -5.987 -4.194 24.603 1.00 91.38 197 GLU A N 1
ATOM 1633 C CA . GLU A 1 197 ? -7.068 -4.896 23.902 1.00 91.38 197 GLU A CA 1
ATOM 1634 C C . GLU A 1 197 ? -7.438 -4.194 22.596 1.00 91.38 197 GLU A C 1
ATOM 1636 O O . GLU A 1 197 ? -7.848 -4.834 21.630 1.00 91.38 197 GLU A O 1
ATOM 1641 N N . THR A 1 198 ? -7.316 -2.863 22.559 1.00 91.19 198 THR A N 1
ATOM 1642 C CA . THR A 1 198 ? -7.530 -2.113 21.323 1.00 91.19 198 THR A CA 1
ATOM 1643 C C . THR A 1 198 ? -6.391 -2.359 20.337 1.00 91.19 198 THR A C 1
ATOM 1645 O O . THR A 1 198 ? -6.685 -2.606 19.175 1.00 91.19 198 THR A O 1
ATOM 1648 N N . LEU A 1 199 ? -5.126 -2.329 20.774 1.00 90.06 199 LEU A N 1
ATOM 1649 C CA . LEU A 1 199 ? -3.957 -2.562 19.916 1.00 90.06 199 LEU A CA 1
ATOM 1650 C C . LEU A 1 199 ? -3.899 -3.985 19.357 1.00 90.06 199 LEU A C 1
ATOM 1652 O O . LEU A 1 199 ? -3.632 -4.140 18.176 1.00 90.06 199 LEU A O 1
ATOM 1656 N N . GLU A 1 200 ? -4.222 -5.007 20.149 1.00 89.44 200 GLU A N 1
ATOM 1657 C CA . GLU A 1 200 ? -4.270 -6.404 19.681 1.00 89.44 200 GLU A CA 1
ATOM 1658 C C . GLU A 1 200 ? -5.294 -6.637 18.560 1.00 89.44 200 GLU A C 1
ATOM 1660 O O . GLU A 1 200 ? -5.237 -7.635 17.841 1.00 89.44 200 GLU A O 1
ATOM 1665 N N . ARG A 1 201 ? -6.274 -5.738 18.420 1.00 88.44 201 ARG A N 1
ATOM 1666 C CA . ARG A 1 201 ? -7.304 -5.809 17.378 1.00 88.44 201 ARG A CA 1
ATOM 1667 C C . ARG A 1 201 ? -6.942 -5.052 16.104 1.00 88.44 201 ARG A C 1
ATOM 1669 O O . ARG A 1 201 ? -7.688 -5.198 15.130 1.00 88.44 201 ARG A O 1
ATOM 1676 N N . LEU A 1 202 ? -5.897 -4.224 16.125 1.00 87.31 202 LEU A N 1
ATOM 1677 C CA . LEU A 1 202 ? -5.412 -3.455 14.975 1.00 87.31 202 LEU A CA 1
ATOM 1678 C C . LEU A 1 202 ? -4.385 -4.278 14.200 1.00 87.31 202 LEU A C 1
ATOM 1680 O O . LEU A 1 202 ? -4.608 -4.433 12.978 1.00 87.31 202 LEU A O 1
#

Organism: Apteryx owenii (NCBI:txid8824)